Protein AF-A0A3P1BGK4-F1 (afdb_monomer)

Organism: NCBI:txid2025312

Foldseek 3Di:
DDDDDDDDDDDDDQALLNQVLVVCCVVCDPVNLVVLCVDPVQDQPPPDPPDDSSVSVSSSCVVVDPPVVSNVVSVVVVVVVCVVVVVVVVVVVVVVVVVVVVVVVVVVVVVVVVVVVVVVVVVVVVVVVVVVVVLVVPPQLVCLCVLQVDPLCVQLSVLLNVCNVVDDPLNVQQCVLQSVLVVLLVVLLPDDDPDLVRSVVSNQVSLLSSQVSNPPGDTPCVQVSQQSVQVSSQVSDPFKGWARPQVDQFDDPLAAPDPPRGPWGFPGWRTIWMATPPPRHTPGHTYTDTD

Radius of gyration: 47.46 Å; Cα contacts (8 Å, |Δi|>4): 282; chains: 1; bounding box: 76×42×126 Å

Solvent-accessible surface area (backbone atoms only — not comparable to full-atom values): 16258 Å² total; per-residue (Å²): 138,81,85,82,79,80,84,73,83,80,71,78,78,74,47,46,56,53,51,40,43,50,52,50,49,68,70,53,34,72,72,49,50,54,53,49,69,70,33,85,90,60,75,62,88,88,65,61,95,82,59,52,72,60,57,52,51,50,52,55,49,57,75,77,37,55,76,67,56,48,40,54,50,14,50,50,51,56,47,51,54,49,66,60,45,50,62,53,53,52,49,52,52,50,52,51,52,52,52,51,52,52,51,52,53,49,51,54,51,51,52,53,49,51,53,51,50,56,52,48,54,51,50,52,51,52,53,51,50,52,52,53,52,51,59,71,68,49,60,59,60,60,49,46,55,64,74,41,63,52,80,86,35,45,68,47,34,52,45,53,43,54,42,60,77,61,68,46,95,34,40,67,59,31,50,55,22,39,53,55,20,47,52,53,40,59,61,59,68,77,53,92,56,96,42,76,68,50,42,51,50,54,51,49,53,36,50,22,50,24,33,61,44,33,61,97,49,61,55,93,49,47,50,66,40,42,42,43,51,17,49,54,60,19,77,78,36,93,57,41,37,43,39,38,46,49,74,49,64,44,49,47,65,86,44,34,72,51,87,89,50,75,77,35,40,52,71,45,45,53,28,54,15,31,28,31,61,88,77,66,45,67,78,38,58,8,40,66,41,68,108

Mean predicted aligned error: 16.38 Å

Secondary structure (DSSP, 8-state):
-PPP-----------HHHHHHHHHHHHHHHHHHHHHHT-TTS--TT--TTS-HHHHHHHHHHHHS-HHHHHHHHHHHHHHHHHHHHHHHHHHHHHHHHHHHHHHHHHHHHHHHHHHHHHHHHHHHHHHHHHHHHHHHS-HHHHHHHHT-SGGGHHHHHHHHHHHHS--TTHHHHHHHHHHHHHHHHHTTS---SSHHHHHHHHHHHHHHHHHHTTT---TTHHHHHHHHHHHHHTT-SSEEEE-TTSSSB--TTTBS-TT-TT-BEEEESS-EEEETTT--EEEPBPEEE-

Structure (mmCIF, N/CA/C/O backbone):
data_AF-A0A3P1BGK4-F1
#
_entry.id   AF-A0A3P1BGK4-F1
#
loop_
_atom_site.group_PDB
_atom_site.id
_atom_site.type_symbol
_atom_site.label_atom_id
_atom_site.label_alt_id
_atom_site.label_comp_id
_atom_site.label_asym_id
_atom_site.label_entity_id
_atom_site.label_seq_id
_atom_site.pdbx_PDB_ins_code
_atom_site.Cartn_x
_atom_site.Cartn_y
_atom_site.Cartn_z
_atom_site.occupancy
_atom_site.B_iso_or_equiv
_atom_site.auth_seq_id
_atom_site.auth_comp_id
_atom_site.auth_asym_id
_atom_site.auth_atom_id
_atom_site.pdbx_PDB_model_num
ATOM 1 N N . MET A 1 1 ? -41.801 -6.829 36.694 1.00 35.38 1 MET A N 1
ATOM 2 C CA . MET A 1 1 ? -42.456 -7.538 37.813 1.00 35.38 1 MET A CA 1
ATOM 3 C C . MET A 1 1 ? -41.507 -7.497 38.995 1.00 35.38 1 MET A C 1
ATOM 5 O O . MET A 1 1 ? -40.442 -8.089 38.925 1.00 35.38 1 MET A O 1
ATOM 9 N N . ILE A 1 2 ? -41.845 -6.694 40.000 1.00 29.67 2 ILE A N 1
ATOM 10 C CA . ILE A 1 2 ? -41.066 -6.497 41.229 1.00 29.67 2 ILE A CA 1
ATOM 11 C C . ILE A 1 2 ? -41.593 -7.522 42.243 1.00 29.67 2 ILE A C 1
ATOM 13 O O . ILE A 1 2 ? -42.815 -7.569 42.412 1.00 29.67 2 ILE A O 1
ATOM 17 N N . PRO A 1 3 ? -40.764 -8.347 42.906 1.00 32.31 3 PRO A N 1
ATOM 18 C CA . PRO A 1 3 ? -41.264 -9.171 43.990 1.00 32.31 3 PRO A CA 1
ATOM 19 C C . PRO A 1 3 ? -41.444 -8.299 45.236 1.00 32.31 3 PRO A C 1
ATOM 21 O O . PRO A 1 3 ? -40.507 -7.664 45.714 1.00 32.31 3 PRO A O 1
ATOM 24 N N . GLN A 1 4 ? -42.684 -8.263 45.723 1.00 34.78 4 GLN A N 1
ATOM 25 C CA . GLN A 1 4 ? -43.071 -7.704 47.013 1.00 34.78 4 GLN A CA 1
ATOM 26 C C . GLN A 1 4 ? -42.347 -8.466 48.129 1.00 34.78 4 GLN A C 1
ATOM 28 O O . GLN A 1 4 ? -42.553 -9.666 48.307 1.00 34.78 4 GLN A O 1
ATOM 33 N N . SER A 1 5 ? -41.498 -7.772 48.880 1.00 32.81 5 SER A N 1
ATOM 34 C CA . SER A 1 5 ? -40.903 -8.275 50.114 1.00 32.81 5 SER A CA 1
ATOM 35 C C . SER A 1 5 ? -41.964 -8.287 51.214 1.00 32.81 5 SER A C 1
ATOM 37 O O . SER A 1 5 ? -42.490 -7.250 51.614 1.00 32.81 5 SER A O 1
ATOM 39 N N . ALA A 1 6 ? -42.293 -9.491 51.678 1.00 32.19 6 ALA A N 1
ATOM 40 C CA . ALA A 1 6 ? -43.174 -9.728 52.807 1.00 32.19 6 ALA A CA 1
ATOM 41 C C . ALA A 1 6 ? -42.612 -9.056 54.069 1.00 32.19 6 ALA A C 1
ATOM 43 O O . ALA A 1 6 ? -41.482 -9.318 54.480 1.00 32.19 6 ALA A O 1
ATOM 44 N N . SER A 1 7 ? -43.412 -8.189 54.683 1.00 36.84 7 SER A N 1
ATOM 45 C CA . SER A 1 7 ? -43.139 -7.587 55.983 1.00 36.84 7 SER A CA 1
ATOM 46 C C . SER A 1 7 ? -43.255 -8.650 57.078 1.00 36.84 7 SER A C 1
ATOM 48 O O . SER A 1 7 ? -44.362 -9.023 57.473 1.00 36.84 7 SER A O 1
ATOM 50 N N . THR A 1 8 ? -42.123 -9.151 57.567 1.00 31.52 8 THR A N 1
ATOM 51 C CA . THR A 1 8 ? -42.054 -9.910 58.822 1.00 31.52 8 THR A CA 1
ATOM 52 C C . THR A 1 8 ? -42.433 -9.009 60.005 1.00 31.52 8 THR A C 1
ATOM 54 O O . THR A 1 8 ? -42.056 -7.834 60.011 1.00 31.52 8 THR A O 1
ATOM 57 N N . PRO A 1 9 ? -43.187 -9.520 60.997 1.00 35.34 9 PRO A N 1
ATOM 58 C CA . PRO A 1 9 ? -43.593 -8.743 62.162 1.00 35.34 9 PRO A CA 1
ATOM 59 C C . PRO A 1 9 ? -42.358 -8.320 62.962 1.00 35.34 9 PRO A C 1
ATOM 61 O O . PRO A 1 9 ? -41.433 -9.102 63.160 1.00 35.34 9 PRO A O 1
ATOM 64 N N . SER A 1 10 ? -42.351 -7.061 63.385 1.00 36.88 10 SER A N 1
ATOM 65 C CA . SER A 1 10 ? -41.302 -6.440 64.187 1.00 36.88 10 SER A CA 1
ATOM 66 C C . SER A 1 10 ? -41.102 -7.192 65.504 1.00 36.88 10 SER A C 1
ATOM 68 O O . SER A 1 10 ? -41.992 -7.163 66.359 1.00 36.88 10 SER A O 1
ATOM 70 N N . ASP A 1 11 ? -39.935 -7.819 65.670 1.00 38.81 11 ASP A N 1
ATOM 71 C CA . ASP A 1 11 ? -39.431 -8.248 66.976 1.00 38.81 11 ASP A CA 1
ATOM 72 C C . ASP A 1 11 ? -39.547 -7.088 67.984 1.00 38.81 11 ASP A C 1
ATOM 74 O O . ASP A 1 11 ? -39.369 -5.922 67.597 1.00 38.81 11 ASP A O 1
ATOM 78 N N . PRO A 1 12 ? -39.861 -7.359 69.267 1.00 47.16 12 PRO A N 1
ATOM 79 C CA . PRO A 1 12 ? -39.919 -6.316 70.282 1.00 47.16 12 PRO A CA 1
ATOM 80 C C . PRO A 1 12 ? -38.598 -5.544 70.270 1.00 47.16 12 PRO A C 1
ATOM 82 O O . PRO A 1 12 ? -37.528 -6.145 70.340 1.00 47.16 12 PRO A O 1
ATOM 85 N N . LEU A 1 13 ? -38.685 -4.216 70.126 1.00 49.75 13 LEU A N 1
ATOM 86 C CA . LEU A 1 13 ? -37.535 -3.314 70.037 1.00 49.75 13 LEU A CA 1
ATOM 87 C C . LEU A 1 13 ? -36.513 -3.676 71.122 1.00 49.75 13 LEU A C 1
ATOM 89 O O . LEU A 1 13 ? -36.784 -3.481 72.308 1.00 49.75 13 LEU A O 1
ATOM 93 N N . ALA A 1 14 ? -35.367 -4.224 70.704 1.00 59.94 14 ALA A N 1
ATOM 94 C CA . ALA A 1 14 ? -34.303 -4.654 71.603 1.00 59.94 14 ALA A CA 1
ATOM 95 C C . ALA A 1 14 ? -33.969 -3.517 72.573 1.00 59.94 14 ALA A C 1
ATOM 97 O O . ALA A 1 14 ? -33.667 -2.399 72.133 1.00 59.94 14 ALA A O 1
ATOM 98 N N . THR A 1 15 ? -34.046 -3.783 73.879 1.00 68.00 15 THR A N 1
ATOM 99 C CA . THR A 1 15 ? -33.771 -2.753 74.882 1.00 68.00 15 THR A CA 1
ATOM 100 C C . THR A 1 15 ? -32.297 -2.325 74.798 1.00 68.00 15 THR A C 1
ATOM 102 O O . THR A 1 15 ? -31.468 -3.088 74.296 1.00 68.00 15 THR A O 1
ATOM 105 N N . PRO A 1 16 ? -31.912 -1.132 75.292 1.00 65.00 16 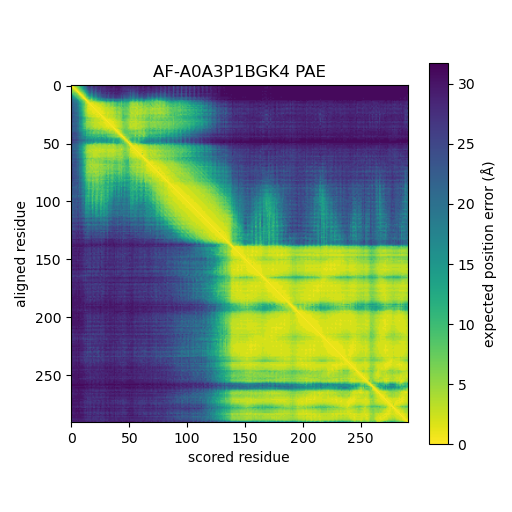PRO A N 1
ATOM 106 C CA . PRO A 1 16 ? -30.505 -0.709 75.307 1.00 65.00 16 PRO A CA 1
ATOM 107 C C . PRO A 1 16 ? -29.577 -1.725 75.990 1.00 65.00 16 PRO A C 1
ATOM 109 O O . PRO A 1 16 ? -28.420 -1.884 75.605 1.00 65.00 16 PRO A O 1
ATOM 112 N N . LEU A 1 17 ? -30.113 -2.461 76.969 1.00 70.81 17 LEU A N 1
ATOM 113 C CA . LEU A 1 17 ? -29.438 -3.571 77.629 1.00 70.81 17 LEU A CA 1
ATOM 114 C C . LEU A 1 17 ? -29.231 -4.762 76.685 1.00 70.81 17 LEU A C 1
ATOM 116 O O . LEU A 1 17 ? -28.128 -5.291 76.619 1.00 70.81 17 LEU A O 1
ATOM 120 N N . ASP A 1 18 ? -30.248 -5.156 75.922 1.00 73.44 18 ASP A N 1
ATOM 121 C CA . ASP A 1 18 ? -30.137 -6.270 74.970 1.00 73.44 18 ASP A CA 1
ATOM 122 C C . ASP A 1 18 ? -29.154 -5.944 73.835 1.00 73.44 18 ASP A C 1
ATOM 124 O O . ASP A 1 18 ? -28.380 -6.800 73.409 1.00 73.44 18 ASP A O 1
ATOM 128 N N . GLN A 1 19 ? -29.121 -4.686 73.383 1.00 71.75 19 GLN A N 1
ATOM 129 C CA . GLN A 1 19 ? -28.157 -4.211 72.385 1.00 71.75 19 GLN A CA 1
ATOM 130 C C . GLN A 1 19 ? -26.722 -4.246 72.925 1.00 71.75 19 GLN A C 1
ATOM 132 O O . GLN A 1 19 ? -25.828 -4.752 72.246 1.00 71.75 19 GLN A O 1
ATOM 137 N N . LEU A 1 20 ? -26.512 -3.782 74.163 1.00 77.25 20 LEU A N 1
ATOM 138 C CA . LEU A 1 20 ? -25.214 -3.840 74.835 1.00 77.25 20 LEU A CA 1
ATOM 139 C C . LEU A 1 20 ? -24.739 -5.285 75.031 1.00 77.25 20 LEU A C 1
ATOM 141 O O . LEU A 1 20 ? -23.578 -5.588 74.771 1.00 77.25 20 LEU A O 1
ATOM 145 N N . LEU A 1 21 ? -25.633 -6.180 75.456 1.00 78.69 21 LEU A N 1
ATOM 146 C CA . LEU A 1 21 ? -25.321 -7.595 75.658 1.00 78.69 21 LEU A CA 1
ATOM 147 C C . LEU A 1 21 ? -24.949 -8.286 74.352 1.00 78.69 21 LEU A C 1
ATOM 149 O O . LEU A 1 21 ? -23.973 -9.028 74.321 1.00 78.69 21 LEU A O 1
ATOM 153 N N . ASN A 1 22 ? -25.675 -8.003 73.272 1.00 78.00 22 ASN A N 1
ATOM 154 C CA . ASN A 1 22 ? -25.344 -8.536 71.956 1.00 78.00 22 ASN A CA 1
ATOM 155 C C . ASN A 1 22 ? -23.994 -7.996 71.460 1.00 78.00 22 ASN A C 1
ATOM 157 O O . ASN A 1 22 ? -23.162 -8.783 71.026 1.00 78.00 22 ASN A O 1
ATOM 161 N N . HIS A 1 23 ? -23.719 -6.694 71.607 1.00 77.75 23 HIS A N 1
ATOM 162 C CA . HIS A 1 23 ? -22.420 -6.119 71.229 1.00 77.75 23 HIS A CA 1
ATOM 163 C C . HIS A 1 23 ? -21.262 -6.706 72.044 1.00 77.75 23 HIS A C 1
ATOM 165 O O . HIS A 1 23 ? -20.222 -7.033 71.481 1.00 77.75 23 HIS A O 1
ATOM 171 N N . LEU A 1 24 ? -21.433 -6.872 73.358 1.00 79.31 24 LEU A N 1
ATOM 172 C CA . LEU A 1 24 ? -20.417 -7.487 74.214 1.00 79.31 24 LEU A CA 1
ATOM 173 C C . LEU A 1 24 ? -20.212 -8.960 73.876 1.00 79.31 24 LEU A C 1
ATOM 175 O O . LEU A 1 24 ? -19.074 -9.418 73.831 1.00 79.31 24 LEU A O 1
ATOM 179 N N . ARG A 1 25 ? -21.291 -9.699 73.610 1.00 82.19 25 ARG A N 1
ATOM 180 C CA . ARG A 1 25 ? -21.207 -11.102 73.208 1.00 82.19 25 ARG A CA 1
ATOM 181 C C . ARG A 1 25 ? -20.444 -11.252 71.895 1.00 82.19 25 ARG A C 1
ATOM 183 O O . ARG A 1 25 ? -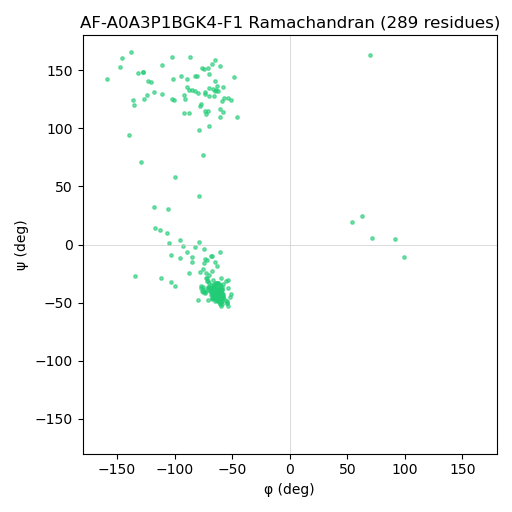19.541 -12.080 71.817 1.00 82.19 25 ARG A O 1
ATOM 190 N N . ASP A 1 26 ? -20.780 -10.439 70.901 1.00 78.62 26 ASP A N 1
ATOM 191 C CA . ASP A 1 26 ? -20.168 -10.503 69.575 1.00 78.62 26 ASP A CA 1
ATOM 192 C C . ASP A 1 26 ? -18.702 -10.021 69.607 1.00 78.62 26 ASP A C 1
ATOM 194 O O . ASP A 1 26 ? -17.8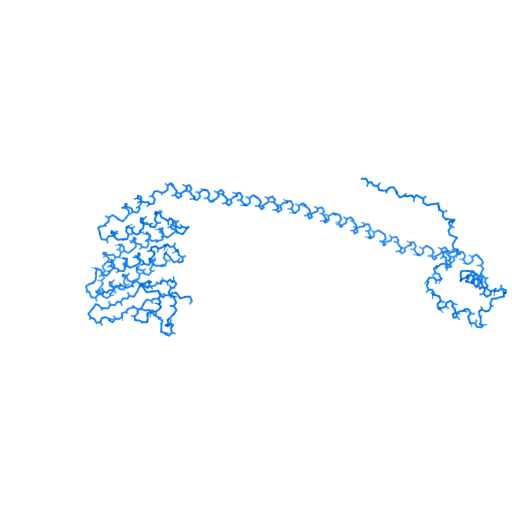61 -10.569 68.898 1.00 78.62 26 ASP A O 1
ATOM 198 N N . LEU A 1 27 ? -18.364 -9.054 70.472 1.00 80.06 27 LEU A N 1
ATOM 199 C CA . LEU A 1 27 ? -16.998 -8.539 70.635 1.00 80.06 27 LEU A CA 1
ATOM 200 C C . LEU A 1 27 ? -16.086 -9.483 71.427 1.00 80.06 27 LEU A C 1
ATOM 202 O O . LEU A 1 27 ? -14.908 -9.622 71.102 1.00 80.06 27 LEU A O 1
ATOM 206 N N . LEU A 1 28 ? -16.605 -10.112 72.483 1.00 82.69 28 LEU A N 1
ATOM 207 C CA . LEU A 1 28 ? -15.836 -11.050 73.301 1.00 82.69 28 LEU A CA 1
ATOM 208 C C . LEU A 1 28 ? -15.701 -12.406 72.600 1.00 82.69 28 LEU A C 1
ATOM 210 O O . LEU A 1 28 ? -14.651 -13.041 72.677 1.00 82.69 28 LEU A O 1
ATOM 214 N N . GLY A 1 29 ? -16.744 -12.852 71.904 1.00 81.19 29 GLY A N 1
ATOM 215 C CA . GLY A 1 29 ? -16.796 -14.178 71.308 1.00 81.19 29 GLY A CA 1
ATOM 216 C C . GLY A 1 29 ? -16.914 -15.305 72.351 1.00 81.19 29 GLY A C 1
ATOM 217 O O . GLY A 1 29 ? -16.641 -15.124 73.545 1.00 81.19 29 GLY A O 1
ATOM 218 N N . PRO A 1 30 ? -17.312 -16.512 71.917 1.00 78.75 30 PRO A N 1
ATOM 219 C CA . PRO A 1 30 ? -17.675 -17.609 72.820 1.00 78.75 30 PRO A CA 1
ATOM 220 C C . PRO A 1 30 ? -16.499 -18.100 73.681 1.00 78.75 30 PRO A C 1
ATOM 222 O O . PRO A 1 30 ? -16.671 -18.469 74.844 1.00 78.75 30 PRO A O 1
ATOM 225 N N . GLU A 1 31 ? -15.277 -18.057 73.152 1.00 80.12 31 GLU A N 1
ATOM 226 C CA . GLU A 1 31 ? -14.072 -18.528 73.844 1.00 80.12 31 GLU A CA 1
ATOM 227 C C . GLU A 1 31 ? -13.655 -17.619 75.007 1.00 80.12 31 GLU A C 1
ATOM 229 O O . GLU A 1 31 ? -13.192 -18.092 76.049 1.00 80.12 31 GLU A O 1
ATOM 234 N N . VAL A 1 32 ? -13.807 -16.300 74.857 1.00 82.12 32 VAL A N 1
ATOM 235 C CA . VAL A 1 32 ? -13.510 -15.346 75.935 1.00 82.12 32 VAL A CA 1
ATOM 236 C C . VAL A 1 32 ? -14.596 -15.419 77.001 1.00 82.12 32 VAL A C 1
ATOM 238 O O . VAL A 1 32 ? -14.265 -15.448 78.182 1.00 82.12 32 VAL A O 1
ATOM 241 N N . ILE A 1 33 ? -15.868 -15.533 76.605 1.00 80.88 33 ILE A N 1
ATOM 242 C CA . ILE A 1 33 ? -16.991 -15.698 77.542 1.00 80.88 33 ILE A CA 1
ATOM 243 C C . ILE A 1 33 ? -16.802 -16.966 78.383 1.00 80.88 33 ILE A C 1
ATOM 245 O O . ILE A 1 33 ? -16.941 -16.921 79.604 1.00 80.88 33 ILE A O 1
ATOM 249 N N . THR A 1 34 ? -16.387 -18.072 77.762 1.00 79.88 34 THR A N 1
ATOM 250 C CA . THR A 1 34 ? -16.105 -19.330 78.471 1.00 79.88 34 THR A CA 1
ATOM 251 C C . THR A 1 34 ? -14.965 -19.174 79.484 1.00 79.88 34 THR A C 1
ATOM 253 O O . THR A 1 34 ? -15.083 -19.626 80.622 1.00 79.88 34 THR A O 1
ATOM 256 N N . ARG A 1 35 ? -13.883 -18.471 79.123 1.00 79.19 35 ARG A N 1
ATOM 257 C CA . ARG A 1 35 ? -12.776 -18.179 80.054 1.00 79.19 35 ARG A CA 1
ATOM 258 C C . ARG A 1 35 ? -13.182 -17.233 81.185 1.00 79.19 35 ARG A C 1
ATOM 260 O O . ARG A 1 35 ? -12.729 -17.411 82.312 1.00 79.19 35 ARG A O 1
ATOM 267 N N . LEU A 1 36 ? -14.036 -16.247 80.909 1.00 79.00 36 LEU A N 1
ATOM 268 C CA . LEU A 1 36 ? -14.562 -15.328 81.921 1.00 79.00 36 LEU A CA 1
ATOM 269 C C . LEU A 1 36 ? -15.474 -16.050 82.921 1.00 79.00 36 LEU A C 1
ATOM 271 O O . LEU A 1 36 ? -15.369 -15.788 84.115 1.00 79.00 36 LEU A O 1
ATOM 275 N N . ARG A 1 37 ? -16.295 -17.004 82.461 1.00 78.00 37 ARG A N 1
ATOM 276 C CA . ARG A 1 37 ? -17.108 -17.884 83.324 1.00 78.00 37 ARG A CA 1
ATOM 277 C C . ARG A 1 37 ? -16.260 -18.734 84.273 1.00 78.00 37 ARG A C 1
ATOM 279 O O . ARG A 1 37 ? -16.672 -18.985 85.397 1.00 78.00 37 ARG A O 1
ATOM 286 N N . GLN A 1 38 ? -15.078 -19.161 83.828 1.00 76.88 38 GLN A N 1
ATOM 287 C CA . GLN A 1 38 ? -14.136 -19.963 84.619 1.00 76.88 38 GLN A CA 1
ATOM 288 C C . GLN A 1 38 ? -13.259 -19.120 85.562 1.00 76.88 38 GLN A C 1
ATOM 290 O O . GLN A 1 38 ? -12.443 -19.675 86.299 1.00 76.88 38 GLN A O 1
ATOM 295 N N . ASN A 1 39 ? -13.391 -17.788 85.548 1.00 77.44 39 ASN A N 1
ATOM 296 C CA . ASN A 1 39 ? -12.585 -16.911 86.386 1.00 77.44 39 ASN A CA 1
ATOM 297 C C . ASN A 1 39 ? -13.117 -16.905 87.836 1.00 77.44 39 ASN A C 1
ATOM 299 O O . ASN A 1 39 ? -14.240 -16.450 88.069 1.00 77.44 39 ASN A O 1
ATOM 303 N N . PRO A 1 40 ? -12.313 -17.325 88.833 1.00 69.69 40 PRO A N 1
ATOM 304 C CA . PRO A 1 40 ? -12.752 -17.430 90.228 1.00 69.69 40 PRO A CA 1
ATOM 305 C C . PRO A 1 40 ? -13.100 -16.081 90.877 1.00 69.69 40 PRO A C 1
ATOM 307 O O . PRO A 1 40 ? -13.753 -16.057 91.915 1.00 69.69 40 PRO A O 1
ATOM 310 N N . ASN A 1 41 ? -12.702 -14.956 90.273 1.00 70.06 41 ASN A N 1
ATOM 311 C CA . ASN A 1 41 ? -13.013 -13.614 90.772 1.00 70.06 41 ASN A CA 1
ATOM 312 C C . ASN A 1 41 ? -14.346 -13.050 90.239 1.00 70.06 41 ASN A C 1
ATOM 314 O O . ASN A 1 41 ? -14.758 -11.976 90.667 1.00 70.06 41 ASN A O 1
ATOM 318 N N . LEU A 1 42 ? -15.012 -13.742 89.305 1.00 67.62 42 LEU A N 1
ATOM 319 C CA . LEU A 1 42 ? -16.271 -13.321 88.667 1.00 67.62 42 LEU A CA 1
ATOM 320 C C . LEU A 1 42 ? -17.417 -14.309 88.951 1.00 67.62 42 LEU A C 1
ATOM 322 O O . LEU A 1 42 ? -18.297 -14.523 88.118 1.00 67.62 42 LEU A O 1
ATOM 326 N N . VAL A 1 43 ? -17.400 -14.942 90.125 1.00 67.12 43 VAL A N 1
ATOM 327 C CA . VAL A 1 43 ? -18.419 -15.922 90.523 1.00 67.12 43 VAL A CA 1
ATOM 328 C C . VAL A 1 43 ? -19.743 -15.209 90.796 1.00 67.12 43 VAL A C 1
ATOM 330 O O . VAL A 1 43 ? -19.856 -14.416 91.731 1.00 67.12 43 VAL A O 1
ATOM 333 N N . LEU A 1 44 ? -20.756 -15.505 89.980 1.00 68.38 44 LEU A N 1
ATOM 334 C CA . LEU A 1 44 ? -22.091 -14.924 90.107 1.00 68.38 44 LEU A CA 1
ATOM 335 C C . LEU A 1 44 ? -22.977 -15.794 91.010 1.00 68.38 44 LEU A C 1
ATOM 337 O O . LEU A 1 44 ? -23.153 -16.981 90.724 1.00 68.38 44 LEU A O 1
ATOM 341 N N . PRO A 1 45 ? -23.576 -15.237 92.078 1.00 58.94 45 PRO A N 1
ATOM 342 C CA . PRO A 1 45 ? -24.491 -15.991 92.926 1.00 58.94 45 PRO A CA 1
ATOM 343 C C . PRO A 1 45 ? -25.750 -16.390 92.136 1.00 58.94 45 PRO A C 1
ATOM 345 O O . PRO A 1 45 ? -26.365 -15.558 91.469 1.00 58.94 45 PRO A O 1
ATOM 348 N N . TYR A 1 46 ? -26.137 -17.668 92.226 1.00 57.38 46 TYR A N 1
ATOM 349 C CA . TYR A 1 46 ? -27.317 -18.258 91.565 1.00 57.38 46 TYR A CA 1
ATOM 350 C C . TYR A 1 46 ? -27.297 -18.249 90.024 1.00 57.38 46 TYR A C 1
ATOM 352 O O . TYR A 1 46 ? -28.353 -18.267 89.387 1.00 57.38 46 TYR A O 1
ATOM 360 N N . ALA A 1 47 ? -26.122 -18.200 89.392 1.00 58.81 47 ALA A N 1
ATOM 361 C CA . ALA A 1 47 ? -26.006 -18.468 87.961 1.00 58.81 47 ALA A CA 1
ATOM 362 C C . ALA A 1 47 ? -26.041 -19.985 87.719 1.00 58.81 47 ALA A C 1
ATOM 364 O O . ALA A 1 47 ? -25.030 -20.659 87.889 1.00 58.81 47 ALA A O 1
ATOM 365 N N . ASP A 1 48 ? -27.203 -20.522 87.344 1.00 56.53 48 ASP A N 1
ATOM 366 C CA . ASP A 1 48 ? -27.297 -21.909 86.883 1.00 56.53 48 ASP A CA 1
ATOM 367 C C . ASP A 1 48 ? -26.370 -22.108 85.672 1.00 56.53 48 ASP A C 1
ATOM 369 O O . ASP A 1 48 ? -26.361 -21.293 84.744 1.00 56.53 48 ASP A O 1
ATOM 373 N N . GLU A 1 49 ? -25.616 -23.211 85.650 1.00 55.84 49 GLU A N 1
ATOM 374 C CA . GLU A 1 49 ? -24.658 -23.552 84.580 1.00 55.84 49 GLU A CA 1
ATOM 375 C C . GLU A 1 49 ? -25.310 -23.704 83.184 1.00 55.84 49 GLU A C 1
ATOM 377 O O . GLU A 1 49 ? -24.616 -23.833 82.179 1.00 55.84 49 GLU A O 1
ATOM 382 N N . THR A 1 50 ? -26.644 -23.641 83.103 1.00 54.88 50 THR A N 1
ATOM 383 C CA . THR A 1 50 ? -27.466 -23.829 81.895 1.00 54.88 50 THR A CA 1
ATOM 384 C C . THR A 1 50 ? -28.037 -22.534 81.297 1.00 54.88 50 THR A C 1
ATOM 386 O O . THR A 1 50 ? -28.738 -22.589 80.286 1.00 54.88 50 THR A O 1
ATOM 389 N N . GLY A 1 51 ? -27.746 -21.363 81.875 1.00 65.31 51 GLY A N 1
ATOM 390 C CA . GLY A 1 51 ? -28.195 -20.072 81.337 1.00 65.31 51 GLY A CA 1
ATOM 391 C C . GLY A 1 51 ? -27.502 -19.672 80.023 1.00 65.31 51 GLY A C 1
ATOM 392 O O . GLY A 1 51 ? -26.313 -19.952 79.818 1.00 65.31 51 GLY A O 1
ATOM 393 N N . SER A 1 52 ? -28.229 -18.971 79.142 1.00 74.88 52 SER A N 1
ATOM 394 C CA . SER A 1 52 ? -27.668 -18.438 77.892 1.00 74.88 52 SER A CA 1
ATOM 395 C C . SER A 1 52 ? -26.517 -17.455 78.166 1.00 74.88 52 SER A C 1
ATOM 397 O O . SER A 1 52 ? -26.474 -16.815 79.219 1.00 74.88 52 SER A O 1
ATOM 399 N N . ASP A 1 53 ? -25.577 -17.304 77.225 1.00 74.81 53 ASP A N 1
ATOM 400 C CA . ASP A 1 53 ? -24.469 -16.335 77.348 1.00 74.81 53 ASP A CA 1
ATOM 401 C C . ASP A 1 53 ? -24.952 -14.916 77.638 1.00 74.81 53 ASP A C 1
ATOM 403 O O . ASP A 1 53 ? -24.357 -14.209 78.451 1.00 74.81 53 ASP A O 1
ATOM 407 N N . SER A 1 54 ? -26.075 -14.531 77.037 1.00 75.12 54 SER A N 1
ATOM 408 C CA . SER A 1 54 ? -26.704 -13.234 77.260 1.00 75.12 54 SER A CA 1
ATOM 409 C C . SER A 1 54 ? -27.254 -13.089 78.684 1.00 75.12 54 SER A C 1
ATOM 411 O O . SER A 1 54 ? -27.093 -12.027 79.283 1.00 75.12 54 SER A O 1
ATOM 413 N N . ASP A 1 55 ? -27.839 -14.141 79.266 1.00 76.94 55 ASP A N 1
ATOM 414 C CA . ASP A 1 55 ? -28.349 -14.116 80.646 1.00 76.94 55 ASP A CA 1
ATOM 415 C C . ASP A 1 55 ? -27.220 -14.074 81.678 1.00 76.94 55 ASP A C 1
ATOM 417 O O . ASP A 1 55 ? -27.306 -13.352 82.676 1.00 76.94 55 ASP A O 1
ATOM 421 N N . TRP A 1 56 ? -26.140 -14.817 81.424 1.00 79.62 56 TRP A N 1
ATOM 422 C CA . TRP A 1 56 ? -24.952 -14.807 82.272 1.00 79.62 56 TRP A CA 1
ATOM 423 C C . TRP A 1 56 ? -24.269 -13.431 82.252 1.00 79.62 56 TRP A C 1
ATOM 425 O O . TRP A 1 56 ? -24.026 -12.849 83.311 1.00 79.62 56 TRP A O 1
ATOM 435 N N . LEU A 1 57 ? -24.049 -12.856 81.061 1.00 79.75 57 LEU A N 1
ATOM 436 C CA . LEU A 1 57 ? -23.486 -11.510 80.902 1.00 79.75 57 LEU A CA 1
ATOM 437 C C . LEU A 1 57 ? -24.376 -10.439 81.543 1.00 79.75 57 LEU A C 1
ATOM 439 O O . LEU A 1 57 ? -23.869 -9.529 82.198 1.00 79.75 57 LEU A O 1
ATOM 443 N N . ARG A 1 58 ? -25.702 -10.560 81.413 1.00 79.19 58 ARG A N 1
ATOM 444 C CA . ARG A 1 58 ? -26.660 -9.636 82.031 1.00 79.19 58 ARG A CA 1
ATOM 445 C C . ARG A 1 58 ? -26.518 -9.597 83.543 1.00 79.19 58 ARG A C 1
ATOM 447 O O . ARG A 1 58 ? -26.431 -8.513 84.115 1.00 79.19 58 ARG A O 1
ATOM 454 N N . ARG A 1 59 ? -26.469 -10.766 84.183 1.00 78.00 59 ARG A N 1
ATOM 455 C CA . ARG A 1 59 ? -26.285 -10.869 85.636 1.00 78.00 59 ARG A CA 1
ATOM 456 C C . ARG A 1 59 ? -24.907 -10.364 86.054 1.00 78.00 59 ARG A C 1
ATOM 458 O O . ARG A 1 59 ? -24.818 -9.622 87.025 1.00 78.00 59 ARG A O 1
ATOM 465 N N . GLY A 1 60 ? -23.861 -10.678 85.287 1.00 78.38 60 GLY A N 1
ATOM 466 C CA . GLY A 1 60 ? -22.507 -10.184 85.543 1.00 78.38 60 GLY A CA 1
ATOM 467 C C . GLY A 1 60 ? -22.407 -8.662 85.517 1.00 78.38 60 GLY A C 1
ATOM 468 O O . GLY A 1 60 ? -21.872 -8.052 86.442 1.00 78.38 60 GLY A O 1
ATOM 469 N N . LEU A 1 61 ? -23.013 -8.025 84.517 1.00 77.62 61 LEU A N 1
ATOM 470 C CA . LEU A 1 61 ? -23.075 -6.567 84.452 1.00 77.62 61 LEU A CA 1
ATOM 471 C C . LEU A 1 61 ? -23.870 -5.981 85.623 1.00 77.62 61 LEU A C 1
ATOM 473 O O . LEU A 1 61 ? -23.415 -5.018 86.230 1.00 77.62 61 LEU A O 1
ATOM 477 N N . GLN A 1 62 ? -25.000 -6.592 85.990 1.00 78.69 62 GLN A N 1
ATOM 478 C CA . GLN A 1 62 ? -25.843 -6.150 87.111 1.00 78.69 62 GLN A CA 1
ATOM 479 C C . GLN A 1 62 ? -25.190 -6.316 88.491 1.00 78.69 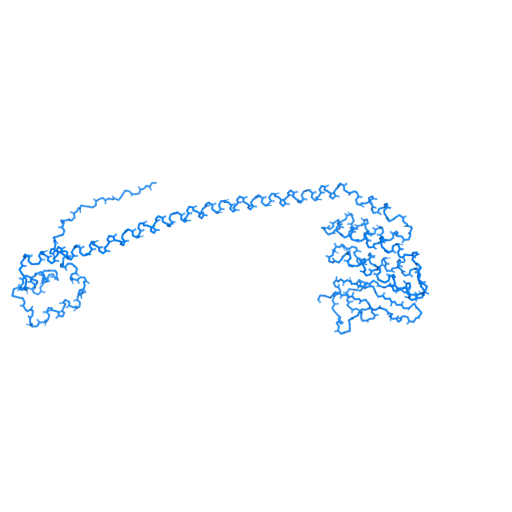62 GLN A C 1
ATOM 481 O O . GLN A 1 62 ? -25.577 -5.625 89.428 1.00 78.69 62 GLN A O 1
ATOM 486 N N . THR A 1 63 ? -2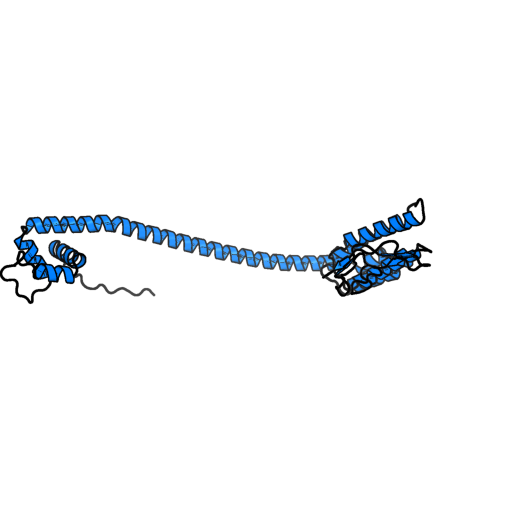4.204 -7.206 88.639 1.00 76.75 63 THR A N 1
ATOM 487 C CA . THR A 1 63 ? -23.428 -7.320 89.887 1.00 76.75 63 THR A CA 1
ATOM 488 C C . THR A 1 63 ? -22.364 -6.238 90.050 1.00 76.75 63 THR A C 1
ATOM 490 O O . THR A 1 63 ? -21.958 -5.954 91.174 1.00 76.75 63 THR A O 1
ATOM 493 N N . ILE A 1 64 ? -21.906 -5.639 88.947 1.00 76.38 64 ILE A N 1
ATOM 494 C CA . ILE A 1 64 ? -20.798 -4.671 88.937 1.00 76.38 64 ILE A CA 1
ATOM 495 C C . ILE A 1 64 ? -21.324 -3.237 88.796 1.00 76.38 64 ILE A C 1
ATOM 497 O O . ILE A 1 64 ? -20.732 -2.305 89.337 1.00 76.38 64 ILE A O 1
ATOM 501 N N . LEU A 1 65 ? -22.432 -3.054 88.077 1.00 76.50 65 LEU A N 1
ATOM 502 C CA . LEU A 1 65 ? -23.010 -1.757 87.741 1.00 76.50 65 LEU A CA 1
ATOM 503 C C . LEU A 1 65 ? -24.488 -1.696 88.129 1.00 76.50 65 LEU A C 1
ATOM 505 O O . LEU A 1 65 ? -25.212 -2.690 88.054 1.00 76.50 65 LEU A O 1
ATOM 509 N N . SER A 1 66 ? -24.953 -0.499 88.493 1.00 81.06 66 SER A N 1
ATOM 510 C CA . SER A 1 66 ? -26.377 -0.259 88.718 1.00 81.06 66 SER A CA 1
ATOM 511 C C . SER A 1 66 ? -27.160 -0.356 87.402 1.00 81.06 66 SER A C 1
ATOM 513 O O . SER A 1 66 ? -26.631 -0.129 86.312 1.00 81.06 66 SER A O 1
ATOM 515 N N . THR A 1 67 ? -28.456 -0.655 87.480 1.00 77.19 67 THR A N 1
ATOM 516 C CA . THR A 1 67 ? -29.324 -0.748 86.295 1.00 77.19 67 THR A CA 1
ATOM 517 C C . THR A 1 67 ? -29.385 0.565 85.499 1.00 77.19 67 THR A C 1
ATOM 519 O O . THR A 1 67 ? -29.573 0.539 84.283 1.00 77.19 67 THR A O 1
ATOM 522 N N . GLU A 1 68 ? -29.212 1.708 86.169 1.00 79.31 68 GLU A N 1
ATOM 523 C CA . GLU A 1 68 ? -29.194 3.041 85.557 1.00 79.31 68 GLU A CA 1
ATOM 524 C C . GLU A 1 68 ? -27.877 3.314 84.811 1.00 79.31 68 GLU A C 1
ATOM 526 O O . GLU A 1 68 ? -27.895 3.798 83.674 1.00 79.31 68 GLU A O 1
ATOM 531 N N . ASP A 1 69 ? -26.741 2.899 85.381 1.00 79.88 69 ASP A N 1
ATOM 532 C CA . ASP A 1 69 ? -25.432 2.989 84.722 1.00 79.88 69 ASP A CA 1
ATOM 533 C C . ASP A 1 69 ? -25.363 2.081 83.493 1.00 79.88 69 ASP A C 1
ATOM 535 O O . ASP A 1 69 ? -24.890 2.490 82.434 1.00 79.88 69 ASP A O 1
ATOM 539 N N . ILE A 1 70 ? -25.901 0.863 83.597 1.00 78.00 70 ILE A N 1
ATOM 540 C CA . ILE A 1 70 ? -25.977 -0.088 82.482 1.00 78.00 70 ILE A CA 1
ATOM 541 C C . ILE A 1 70 ? -26.799 0.489 81.326 1.00 78.00 70 ILE A C 1
ATOM 543 O O . ILE A 1 70 ? -26.399 0.379 80.165 1.00 78.00 70 ILE A O 1
ATOM 547 N N . LYS A 1 71 ? -27.931 1.136 81.629 1.00 78.69 71 LYS A N 1
ATOM 548 C CA . LYS A 1 71 ? -28.748 1.813 80.617 1.00 78.69 71 LYS A CA 1
ATOM 549 C C . LYS A 1 71 ? -27.979 2.966 79.969 1.00 78.69 71 LYS A C 1
ATOM 551 O O . LYS A 1 71 ? -27.952 3.057 78.748 1.00 78.69 71 LYS A O 1
ATOM 556 N N . THR A 1 72 ? -27.284 3.775 80.769 1.00 81.75 72 THR A N 1
ATOM 557 C CA . THR A 1 72 ? -26.452 4.886 80.279 1.00 81.75 72 THR A CA 1
ATOM 558 C C . THR A 1 72 ? -25.332 4.400 79.354 1.00 81.75 72 THR A C 1
ATOM 560 O O . THR A 1 72 ? -25.070 5.011 78.317 1.00 81.75 72 THR A O 1
ATOM 563 N N . VAL A 1 73 ? -24.678 3.286 79.695 1.00 80.69 73 VAL A N 1
ATOM 564 C CA . VAL A 1 73 ? -23.652 2.656 78.853 1.00 80.69 73 VAL A CA 1
ATOM 565 C C . VAL A 1 73 ? -24.265 2.102 77.566 1.00 80.69 73 VAL A C 1
ATOM 567 O O . VAL A 1 73 ? -23.728 2.364 76.493 1.00 80.69 73 VAL A O 1
ATOM 570 N N . GLY A 1 74 ? -25.398 1.399 77.644 1.00 78.62 74 GLY A N 1
ATOM 571 C CA . GLY A 1 74 ? -26.102 0.873 76.470 1.00 78.62 74 GLY A CA 1
ATOM 572 C C . GLY A 1 74 ? -26.542 1.970 75.499 1.00 78.62 74 GLY A C 1
ATOM 573 O O . GLY A 1 74 ? -26.300 1.860 74.298 1.00 78.62 74 GLY A O 1
ATOM 574 N N . ASP A 1 75 ? -27.093 3.070 76.017 1.00 79.38 75 ASP A N 1
ATOM 575 C CA . ASP A 1 75 ? -27.497 4.228 75.215 1.00 79.38 75 ASP A CA 1
ATOM 576 C C . ASP A 1 75 ? -26.284 4.896 74.540 1.00 79.38 75 ASP A C 1
ATOM 578 O O . ASP A 1 75 ? -26.332 5.200 73.346 1.00 79.38 75 ASP A O 1
ATOM 582 N N . ARG A 1 76 ? -25.160 5.057 75.258 1.00 81.12 76 ARG A N 1
ATOM 583 C CA . ARG A 1 76 ? -23.910 5.603 74.693 1.00 81.12 76 ARG A CA 1
ATOM 584 C C . ARG A 1 76 ? -23.310 4.704 73.618 1.00 81.12 76 ARG A C 1
ATOM 586 O O . ARG A 1 76 ? -22.887 5.209 72.584 1.00 81.12 76 ARG A O 1
ATOM 593 N N . VAL A 1 77 ? -23.278 3.390 73.837 1.00 80.62 77 VAL A N 1
ATOM 594 C CA . VAL A 1 77 ? -22.784 2.424 72.843 1.00 80.62 77 VAL A CA 1
ATOM 595 C C . VAL A 1 77 ? -23.676 2.441 71.605 1.00 80.62 77 VAL A C 1
ATOM 597 O O . VAL A 1 77 ? -23.165 2.555 70.495 1.00 80.62 77 VAL A O 1
ATOM 600 N N . GLY A 1 78 ? -25.000 2.430 71.777 1.00 77.88 78 GLY A N 1
ATOM 601 C CA . GLY A 1 78 ? -25.943 2.543 70.666 1.00 77.88 78 GLY A CA 1
ATOM 602 C C . GLY A 1 78 ? -25.786 3.850 69.882 1.00 77.88 78 GLY A C 1
ATOM 603 O O . GLY A 1 78 ? -25.888 3.847 68.655 1.00 77.88 78 GLY A O 1
ATOM 604 N N . GLN A 1 79 ? -25.495 4.959 70.565 1.00 80.94 79 GLN A N 1
ATOM 605 C CA . GLN A 1 79 ? -25.222 6.243 69.924 1.00 80.94 79 GLN A CA 1
ATOM 606 C C . GLN A 1 79 ? -23.907 6.224 69.134 1.00 80.94 79 GLN A C 1
ATOM 608 O O . GLN A 1 79 ? -23.919 6.582 67.960 1.00 80.94 79 GLN A O 1
ATOM 613 N N . ILE A 1 80 ? -22.815 5.713 69.715 1.00 81.25 80 ILE A N 1
ATOM 614 C CA . ILE A 1 80 ? -21.520 5.563 69.028 1.00 81.25 80 ILE A CA 1
ATOM 615 C C . ILE A 1 80 ? -21.670 4.689 67.778 1.00 81.25 80 ILE A C 1
ATOM 617 O O . ILE A 1 80 ? -21.181 5.054 66.710 1.00 81.25 80 ILE A O 1
ATOM 621 N N . THR A 1 81 ? -22.386 3.565 67.875 1.00 79.88 81 THR A N 1
ATOM 622 C CA . THR A 1 81 ? -22.636 2.683 66.728 1.00 79.88 81 THR A CA 1
ATOM 623 C C . THR A 1 81 ? -23.386 3.417 65.614 1.00 79.88 81 THR A C 1
ATOM 625 O O . THR A 1 81 ? -22.994 3.322 64.451 1.00 79.88 81 THR A O 1
ATOM 628 N N . ARG A 1 82 ? -24.423 4.202 65.939 1.00 80.56 82 ARG A N 1
ATOM 629 C CA . ARG A 1 82 ? -25.166 4.996 64.940 1.00 80.56 82 ARG A CA 1
ATOM 630 C C . ARG A 1 82 ? -24.317 6.109 64.329 1.00 80.56 82 ARG A C 1
ATOM 632 O O . ARG A 1 82 ? -24.388 6.317 63.118 1.00 80.56 82 ARG A O 1
ATOM 639 N N . ASP A 1 83 ? -23.521 6.797 65.141 1.00 85.00 83 ASP A N 1
ATOM 640 C CA . ASP A 1 83 ? -22.653 7.889 64.697 1.00 85.00 83 ASP A CA 1
ATOM 641 C C . ASP A 1 83 ? -21.548 7.383 63.759 1.00 85.00 83 ASP A C 1
ATOM 643 O O . ASP A 1 83 ? -21.207 8.065 62.795 1.00 85.00 83 ASP A O 1
ATOM 647 N N . LEU A 1 84 ? -21.048 6.160 63.974 1.00 84.38 84 LEU A N 1
ATOM 648 C CA . LEU A 1 84 ? -20.091 5.500 63.079 1.00 84.38 84 LEU A CA 1
ATOM 649 C C . LEU A 1 84 ? -20.747 4.926 61.813 1.00 84.38 84 LEU A C 1
ATOM 651 O O . LEU A 1 84 ? -20.150 4.968 60.739 1.00 84.38 84 LEU A O 1
ATOM 655 N N . GLN A 1 85 ? -21.972 4.402 61.905 1.00 85.19 85 GLN A N 1
ATOM 656 C CA . GLN A 1 85 ? -22.676 3.807 60.762 1.00 85.19 85 GLN A CA 1
ATOM 657 C C . GLN A 1 85 ? -23.231 4.847 59.785 1.00 85.19 85 GLN A C 1
ATOM 659 O O . GLN A 1 85 ? -23.213 4.622 58.576 1.00 85.19 85 GLN A O 1
ATOM 664 N N . ARG A 1 86 ? -23.712 5.993 60.276 1.00 88.31 86 ARG A N 1
ATOM 665 C CA . ARG A 1 86 ? -24.306 7.044 59.437 1.00 88.31 86 ARG A CA 1
ATOM 666 C C . ARG A 1 86 ? -23.388 7.526 58.295 1.00 88.31 86 ARG A C 1
ATOM 668 O O . ARG A 1 86 ? -23.872 7.541 57.164 1.00 88.31 86 ARG A O 1
ATOM 675 N N . PRO A 1 87 ? -22.108 7.893 58.515 1.00 91.06 87 PRO A N 1
ATOM 676 C CA . PRO A 1 87 ? -21.236 8.330 57.423 1.00 91.06 87 PRO A CA 1
ATOM 677 C C . PRO A 1 87 ? -20.918 7.200 56.435 1.00 91.06 87 PRO A C 1
ATOM 679 O O . PRO A 1 87 ? -20.761 7.464 55.247 1.00 91.06 87 PRO A O 1
ATOM 682 N N . LEU A 1 88 ? -20.867 5.944 56.897 1.00 91.31 88 LEU A N 1
ATOM 683 C CA . LEU A 1 88 ? -20.665 4.781 56.027 1.00 91.31 88 LEU A CA 1
ATOM 684 C C . LEU A 1 88 ? -21.878 4.528 55.124 1.00 91.31 88 LEU A C 1
ATOM 686 O O . LEU A 1 88 ? -21.721 4.228 53.949 1.00 91.31 88 LEU A O 1
ATOM 690 N N . LEU A 1 89 ? -23.096 4.681 55.643 1.00 90.69 89 LEU A N 1
ATOM 691 C CA . LEU A 1 89 ? -24.308 4.565 54.827 1.00 90.69 89 LEU A CA 1
ATOM 692 C C . LEU A 1 89 ? -24.384 5.683 53.782 1.00 90.69 89 LEU A C 1
ATOM 694 O O . LEU A 1 89 ? -24.671 5.411 52.620 1.00 90.69 89 LEU A O 1
ATOM 698 N N . GLN A 1 90 ? -24.039 6.914 54.168 1.00 92.81 90 GLN A N 1
ATOM 699 C CA . GLN A 1 90 ? -23.965 8.041 53.236 1.00 92.81 90 GLN A CA 1
ATOM 700 C C . GLN A 1 90 ? -22.914 7.820 52.141 1.00 92.81 90 GLN A C 1
ATOM 702 O O . GLN A 1 90 ? -23.168 8.122 50.978 1.00 92.81 90 GLN A O 1
ATOM 707 N N . SER A 1 91 ? -21.743 7.266 52.475 1.00 92.69 91 SER A N 1
ATOM 708 C CA . SER A 1 91 ? -20.727 6.966 51.461 1.00 92.69 91 SER A CA 1
ATOM 709 C C . SER A 1 91 ? -21.166 5.847 50.516 1.00 92.69 91 SER A C 1
ATOM 711 O O . SER A 1 91 ? -20.920 5.949 49.318 1.00 92.69 91 SER A O 1
ATOM 713 N N . ILE A 1 92 ? -21.866 4.822 51.015 1.00 93.88 92 ILE A N 1
ATOM 714 C CA . ILE A 1 92 ? -22.442 3.757 50.181 1.00 93.88 92 ILE A CA 1
ATOM 715 C C . ILE A 1 92 ? -23.479 4.325 49.207 1.00 93.88 92 ILE A C 1
ATOM 717 O O . ILE A 1 92 ? -23.455 3.973 48.030 1.00 93.88 92 ILE A O 1
ATOM 721 N N . GLU A 1 93 ? -24.366 5.210 49.667 1.00 93.38 93 GLU A N 1
ATOM 722 C CA . GLU A 1 93 ? -25.353 5.866 48.801 1.00 93.38 93 GLU A CA 1
ATOM 723 C C . GLU A 1 93 ? -24.678 6.721 47.724 1.00 93.38 93 GLU A C 1
ATOM 725 O O . GLU A 1 93 ? -25.026 6.606 46.549 1.00 93.38 93 GLU A O 1
ATOM 730 N N . ASN A 1 94 ? -23.666 7.512 48.090 1.00 94.69 94 ASN A N 1
ATOM 731 C CA . ASN A 1 94 ? -22.905 8.320 47.134 1.00 94.69 94 ASN A CA 1
ATOM 732 C C . ASN A 1 94 ? -22.201 7.447 46.088 1.00 94.69 94 ASN A C 1
ATOM 734 O O . ASN A 1 94 ? -22.339 7.693 44.893 1.00 94.69 94 ASN A O 1
ATOM 738 N N . LEU A 1 95 ? -21.522 6.379 46.517 1.00 94.56 95 LEU A N 1
ATOM 739 C CA . LEU A 1 95 ? -20.885 5.420 45.609 1.00 94.56 95 LEU A CA 1
ATOM 740 C C . LEU A 1 95 ? -21.906 4.739 44.694 1.00 94.56 95 LEU A C 1
ATOM 742 O O . LEU A 1 95 ? -21.604 4.440 43.539 1.00 94.56 95 LEU A O 1
ATOM 746 N N . HIS A 1 96 ? -23.119 4.484 45.188 1.00 95.25 96 HIS A N 1
ATOM 747 C CA . HIS A 1 96 ? -24.182 3.917 44.371 1.00 95.25 96 HIS A CA 1
ATOM 748 C C . HIS A 1 96 ? -24.634 4.891 43.277 1.00 95.25 96 HIS A C 1
ATOM 750 O O . HIS A 1 96 ? -24.781 4.479 42.125 1.00 95.25 96 HIS A O 1
ATOM 756 N N . TRP A 1 97 ? -24.799 6.172 43.613 1.00 94.81 97 TRP A N 1
ATOM 757 C CA . TRP A 1 97 ? -25.112 7.220 42.641 1.00 94.81 97 TRP A CA 1
ATOM 758 C C . TRP A 1 97 ? -24.001 7.396 41.606 1.00 94.81 97 TRP A C 1
ATOM 760 O O . TRP A 1 97 ? -24.284 7.354 40.410 1.00 94.81 97 TRP A O 1
ATOM 770 N N . GLU A 1 98 ? -22.743 7.483 42.041 1.00 95.00 98 GLU A N 1
ATOM 771 C CA . GLU A 1 98 ? -21.583 7.567 41.145 1.00 95.00 98 GLU A CA 1
ATOM 772 C C . GLU A 1 98 ? -21.510 6.356 40.204 1.00 95.00 98 GLU A C 1
ATOM 774 O O . GLU A 1 98 ? -21.282 6.500 39.002 1.00 95.00 98 GLU A O 1
ATOM 779 N N . GLN A 1 99 ? -21.764 5.147 40.715 1.00 94.75 99 GLN A N 1
ATOM 780 C CA . GLN A 1 99 ? -21.781 3.941 39.889 1.00 94.75 99 GLN A CA 1
ATOM 781 C C . GLN A 1 99 ? -22.904 3.977 38.842 1.00 94.75 99 GLN A C 1
ATOM 783 O O . GLN A 1 99 ? -22.710 3.515 37.713 1.00 94.75 99 GLN A O 1
ATOM 788 N N . GLN A 1 100 ? -24.088 4.481 39.195 1.00 95.12 100 GLN A N 1
ATOM 789 C CA . GLN A 1 100 ? -25.190 4.623 38.242 1.00 95.12 100 GLN A CA 1
ATOM 790 C C . GLN A 1 100 ? -24.875 5.668 37.168 1.00 95.12 100 GLN A C 1
ATOM 792 O O . GLN A 1 100 ? -25.110 5.412 35.986 1.00 95.12 100 GLN A O 1
ATOM 797 N N . GLU A 1 101 ? -24.289 6.799 37.555 1.00 96.12 101 GLU A N 1
ATOM 798 C CA . GLU A 1 101 ? -23.877 7.852 36.628 1.00 96.12 101 GLU A CA 1
ATOM 799 C C . GLU A 1 101 ? -22.816 7.347 35.641 1.00 96.12 101 GLU A C 1
ATOM 801 O O . GLU A 1 101 ? -22.970 7.497 34.428 1.00 96.12 101 GLU A O 1
ATOM 806 N N . GLN A 1 102 ? -21.797 6.633 36.131 1.00 94.06 102 GLN A N 1
ATOM 807 C CA . GLN A 1 102 ? -20.778 6.013 35.280 1.00 94.06 102 GLN A CA 1
ATOM 808 C C . GLN A 1 102 ? -21.370 4.990 34.304 1.00 94.06 102 GLN A C 1
ATOM 810 O O . GLN A 1 102 ? -20.950 4.927 33.147 1.00 94.06 102 GLN A O 1
ATOM 815 N N . LYS A 1 103 ? -22.362 4.198 34.734 1.00 95.38 103 LYS A N 1
ATOM 816 C CA . LYS A 1 103 ? -23.051 3.244 33.849 1.00 95.38 103 LYS A CA 1
ATOM 817 C C . LYS A 1 103 ? -23.802 3.950 32.724 1.00 95.38 103 LYS A C 1
ATOM 819 O O . LYS A 1 103 ? -23.711 3.506 31.581 1.00 95.38 103 LYS A O 1
ATOM 824 N N . LEU A 1 104 ? -24.507 5.039 33.028 1.00 96.19 104 LEU A N 1
ATOM 825 C CA . LEU A 1 104 ? -25.213 5.832 32.019 1.00 96.19 104 LEU A CA 1
ATOM 826 C C . LEU A 1 104 ? -24.233 6.488 31.039 1.00 96.19 104 LEU A C 1
ATOM 828 O O . LEU A 1 104 ? -24.429 6.395 29.828 1.00 96.19 104 LEU A O 1
ATOM 832 N N . ALA A 1 105 ? -23.142 7.071 31.541 1.00 95.69 105 ALA A N 1
ATOM 833 C CA . ALA A 1 105 ? -22.099 7.656 30.700 1.00 95.69 105 ALA A CA 1
ATOM 834 C C . ALA A 1 105 ? -21.458 6.610 29.771 1.00 95.69 105 ALA A C 1
ATOM 836 O O . ALA A 1 105 ? -21.251 6.867 28.584 1.00 95.69 105 ALA A O 1
ATOM 837 N N . PHE A 1 106 ? -21.195 5.402 30.280 1.00 95.31 106 PHE A N 1
ATOM 838 C CA . PHE A 1 106 ? -20.659 4.307 29.474 1.00 95.31 106 PHE A CA 1
ATOM 839 C C . PHE A 1 106 ? -21.629 3.864 28.371 1.00 95.31 106 PHE A C 1
ATOM 841 O O . PHE A 1 106 ? -21.202 3.638 27.241 1.00 95.31 106 PHE A O 1
ATOM 848 N N . GLN A 1 107 ? -22.928 3.768 28.670 1.00 95.50 107 GLN A N 1
ATOM 849 C CA . GLN A 1 107 ? -23.949 3.427 27.673 1.00 95.50 107 GLN A CA 1
ATOM 850 C C . GLN A 1 107 ? -24.020 4.474 26.557 1.00 95.50 107 GLN A C 1
ATOM 852 O O . GLN A 1 107 ? -23.974 4.114 25.384 1.00 95.50 107 GLN A O 1
ATOM 857 N N . GLN A 1 108 ? -24.028 5.762 26.910 1.00 95.31 108 GLN A N 1
ATOM 858 C CA . GLN A 1 108 ? -24.027 6.851 25.929 1.00 95.31 108 GLN A CA 1
ATOM 859 C C . GLN A 1 108 ? -22.775 6.827 25.043 1.00 95.31 108 GLN A C 1
ATOM 861 O O . GLN A 1 108 ? -22.869 6.992 23.828 1.00 95.31 108 GLN A O 1
ATOM 866 N N . LEU A 1 109 ? -21.599 6.578 25.627 1.00 94.38 109 LEU A N 1
ATOM 867 C CA . LEU A 1 109 ? -20.355 6.443 24.867 1.00 94.38 109 LEU A CA 1
ATOM 868 C C . LEU A 1 109 ? -20.369 5.220 23.942 1.00 94.38 109 LEU A C 1
ATOM 870 O O . LEU A 1 109 ? -19.875 5.303 22.819 1.00 94.38 109 LEU A O 1
ATOM 874 N N . ALA A 1 110 ? -20.939 4.097 24.383 1.00 95.00 110 ALA A N 1
ATOM 875 C CA . ALA A 1 110 ? -21.072 2.902 23.556 1.00 95.00 110 ALA A CA 1
ATOM 876 C C . ALA A 1 110 ? -21.986 3.150 22.342 1.00 95.00 110 ALA A C 1
ATOM 878 O O . ALA A 1 110 ? -21.627 2.780 21.224 1.00 95.00 110 ALA A O 1
ATOM 879 N N . GLU A 1 111 ? -23.111 3.844 22.533 1.00 94.88 111 GLU A N 1
ATOM 880 C CA . GLU A 1 111 ? -24.016 4.243 21.447 1.00 94.88 111 GLU A CA 1
ATOM 881 C C . GLU A 1 111 ? -23.350 5.231 20.473 1.00 94.88 111 GLU A C 1
ATOM 883 O O . GLU A 1 111 ? -23.425 5.064 19.252 1.00 94.88 111 GLU A O 1
ATOM 888 N N . GLN A 1 112 ? -22.628 6.234 20.984 1.00 94.50 112 GLN A N 1
ATOM 889 C CA . GLN A 1 112 ? -21.865 7.169 20.148 1.00 94.50 112 GLN A CA 1
ATOM 890 C C . GLN A 1 112 ? -20.775 6.458 19.342 1.00 94.50 112 GLN A C 1
ATOM 892 O O . GLN A 1 112 ? -20.586 6.738 18.159 1.00 94.50 112 GLN A O 1
ATOM 897 N N . LYS A 1 113 ? -20.077 5.499 19.953 1.00 94.56 113 LYS A N 1
ATOM 898 C CA . LYS A 1 113 ? -19.072 4.695 19.258 1.00 94.56 113 LYS A CA 1
ATOM 899 C C . LYS A 1 113 ? -19.705 3.877 18.132 1.00 94.56 113 LYS A C 1
ATOM 901 O O . LYS A 1 113 ? -19.193 3.897 17.018 1.00 94.56 113 LYS A O 1
ATOM 906 N N . GLN A 1 114 ? -20.828 3.213 18.397 1.00 94.50 114 GLN A N 1
ATOM 907 C CA . GLN A 1 114 ? -21.516 2.405 17.391 1.00 94.50 114 GLN A CA 1
ATOM 908 C C . GLN A 1 114 ? -22.018 3.259 16.217 1.00 94.50 114 GLN A C 1
ATOM 910 O O . GLN A 1 114 ? -21.845 2.890 15.056 1.00 94.50 114 GLN A O 1
ATOM 915 N N . THR A 1 115 ? -22.593 4.433 16.493 1.00 94.88 115 THR A N 1
ATOM 916 C CA . THR A 1 115 ? -23.018 5.356 15.427 1.00 94.88 115 THR A CA 1
ATOM 917 C C . THR A 1 115 ? -21.828 5.855 14.604 1.00 94.88 115 THR A C 1
ATOM 919 O O . THR A 1 115 ? -21.902 5.855 13.376 1.00 94.88 115 THR A O 1
ATOM 922 N N . ALA A 1 116 ? -20.696 6.178 15.236 1.00 90.94 116 ALA A N 1
ATOM 923 C CA . ALA A 1 116 ? -19.474 6.565 14.531 1.00 90.94 116 ALA A CA 1
ATOM 924 C C . ALA A 1 116 ? -18.895 5.432 13.662 1.00 90.94 116 ALA A C 1
ATOM 926 O O . ALA A 1 116 ? -18.465 5.686 12.537 1.00 90.94 116 ALA A O 1
ATOM 927 N N . GLU A 1 117 ? -18.904 4.187 14.147 1.00 93.38 117 GLU A N 1
ATOM 928 C CA . GLU A 1 117 ? -18.448 3.014 13.388 1.00 93.38 117 GLU A CA 1
ATOM 929 C C . GLU A 1 117 ? -19.313 2.787 12.142 1.00 93.38 117 GLU A C 1
ATOM 931 O O . GLU A 1 117 ? -18.781 2.694 11.037 1.00 93.38 117 GLU A O 1
ATOM 936 N N . THR A 1 118 ? -20.642 2.820 12.282 1.00 94.69 118 THR A N 1
ATOM 937 C CA . THR A 1 118 ? -21.551 2.682 11.128 1.00 94.69 118 THR A CA 1
ATOM 938 C C . THR A 1 118 ? -21.398 3.818 10.112 1.00 94.69 118 THR A C 1
ATOM 940 O O . THR A 1 118 ? -21.394 3.573 8.905 1.00 94.69 118 THR A O 1
ATOM 943 N N . ALA A 1 119 ? -21.209 5.061 10.570 1.00 92.81 119 ALA A N 1
ATOM 944 C CA . ALA A 1 119 ? -20.958 6.201 9.690 1.00 92.81 119 ALA A CA 1
ATOM 945 C C . ALA A 1 119 ? -19.626 6.058 8.937 1.00 92.81 119 ALA A C 1
ATOM 947 O O . ALA A 1 119 ? -19.539 6.382 7.751 1.00 92.81 119 ALA A O 1
ATOM 948 N N . ARG A 1 120 ? -18.590 5.531 9.601 1.00 93.06 120 ARG A N 1
ATOM 949 C CA . ARG A 1 120 ? -17.298 5.244 8.973 1.00 93.06 120 ARG A CA 1
ATOM 950 C C . ARG A 1 120 ? -17.425 4.171 7.891 1.00 93.06 120 ARG A C 1
ATOM 952 O O . ARG A 1 120 ? -16.898 4.369 6.802 1.00 93.06 120 ARG A O 1
ATOM 959 N N . GLU A 1 121 ? -18.125 3.072 8.161 1.00 93.31 121 GLU A N 1
ATOM 960 C CA . GLU A 1 121 ? -18.355 2.013 7.168 1.00 93.31 121 GLU A CA 1
ATOM 961 C C . GLU A 1 121 ? -19.081 2.552 5.927 1.00 93.31 121 GLU A C 1
ATOM 963 O O . GLU A 1 121 ? -18.670 2.288 4.796 1.00 93.31 121 GLU A O 1
ATOM 968 N N . GLN A 1 122 ? -20.117 3.375 6.121 1.00 92.12 122 GLN A N 1
ATOM 969 C CA . GLN A 1 122 ? -20.821 4.034 5.018 1.00 92.12 122 GLN A CA 1
ATOM 970 C C . GLN A 1 122 ? -19.893 4.949 4.211 1.00 92.12 122 GLN A C 1
ATOM 972 O O . GLN A 1 122 ? -19.876 4.872 2.981 1.00 92.12 122 GLN A O 1
ATOM 977 N N . ALA A 1 123 ? -19.069 5.756 4.884 1.00 88.25 123 ALA A N 1
ATOM 978 C CA . ALA A 1 123 ? -18.098 6.625 4.226 1.00 88.25 123 ALA A CA 1
ATOM 979 C C . ALA A 1 123 ? -17.033 5.834 3.441 1.00 88.25 123 ALA A C 1
ATOM 981 O O . ALA A 1 123 ? -16.632 6.246 2.352 1.00 88.25 123 ALA A O 1
ATOM 982 N N . GLU A 1 124 ? -16.586 4.680 3.947 1.00 86.75 124 GLU A N 1
ATOM 983 C CA . GLU A 1 124 ? -15.656 3.797 3.234 1.00 86.75 124 GLU A CA 1
ATOM 984 C C . GLU A 1 124 ? -16.297 3.208 1.963 1.00 86.75 124 GLU A C 1
ATOM 986 O O . GLU A 1 124 ? -15.659 3.200 0.902 1.00 86.75 124 GLU A O 1
ATOM 991 N N . ILE A 1 125 ? -17.569 2.794 2.033 1.00 91.69 125 ILE A N 1
ATOM 992 C CA . ILE A 1 125 ? -18.339 2.295 0.881 1.00 91.69 125 ILE A CA 1
ATOM 993 C C . ILE A 1 125 ? -18.537 3.398 -0.167 1.00 91.69 125 ILE A C 1
ATOM 995 O O . ILE A 1 125 ? -18.285 3.174 -1.355 1.00 91.69 125 ILE A O 1
ATOM 999 N N . GLU A 1 126 ? -18.953 4.597 0.244 1.00 87.06 126 GLU A N 1
ATOM 1000 C CA . GLU A 1 126 ? -19.108 5.742 -0.660 1.00 87.06 126 GLU A CA 1
ATOM 1001 C C . GLU A 1 126 ? -17.772 6.152 -1.282 1.00 87.06 126 GLU A C 1
ATOM 1003 O O . GLU A 1 126 ? -17.686 6.345 -2.495 1.00 87.06 126 GLU A O 1
ATOM 1008 N N . GLY A 1 127 ? -16.698 6.193 -0.491 1.00 83.19 127 GLY A N 1
ATOM 1009 C CA . GLY A 1 127 ? -15.349 6.467 -0.979 1.00 83.19 127 GLY A CA 1
ATOM 1010 C C . GLY A 1 127 ? -14.859 5.415 -1.978 1.00 83.19 127 GLY A C 1
ATOM 1011 O O . GLY A 1 127 ? -14.195 5.747 -2.962 1.00 83.19 127 GLY A O 1
ATOM 1012 N N . PHE A 1 128 ? -15.188 4.137 -1.779 1.00 74.94 128 PHE A N 1
ATOM 1013 C CA . PHE A 1 128 ? -14.918 3.090 -2.767 1.00 74.94 128 PHE A CA 1
ATOM 1014 C C . PHE A 1 128 ? -15.730 3.296 -4.052 1.00 74.94 128 PHE A C 1
ATOM 1016 O O . PHE A 1 128 ? -15.174 3.245 -5.152 1.00 74.94 128 PHE A O 1
ATOM 1023 N N . ARG A 1 129 ? -17.027 3.597 -3.931 1.00 84.44 129 ARG A N 1
ATOM 1024 C CA . ARG A 1 129 ? -17.901 3.875 -5.076 1.00 84.44 129 ARG A CA 1
ATOM 1025 C C . ARG A 1 129 ? -17.411 5.074 -5.886 1.00 84.44 129 ARG A C 1
ATOM 1027 O O . ARG A 1 129 ? -17.304 4.964 -7.102 1.00 84.44 129 ARG A O 1
ATOM 1034 N N . LEU A 1 130 ? -17.068 6.181 -5.233 1.00 78.31 130 LEU A N 1
ATOM 1035 C CA . LEU A 1 130 ? -16.550 7.383 -5.888 1.00 78.31 130 LEU A CA 1
ATOM 1036 C C . LEU A 1 130 ? -15.217 7.112 -6.588 1.00 78.31 130 LEU A C 1
ATOM 1038 O O . LEU A 1 130 ? -15.039 7.535 -7.726 1.00 78.31 130 LEU A O 1
ATOM 1042 N N . ARG A 1 131 ? -14.306 6.348 -5.969 1.00 73.06 131 ARG A N 1
ATOM 1043 C CA . ARG A 1 131 ? -13.064 5.909 -6.628 1.00 73.06 131 ARG A CA 1
ATOM 1044 C C . ARG A 1 131 ? -13.349 5.094 -7.887 1.00 73.06 131 ARG A C 1
ATOM 1046 O O . ARG A 1 131 ? -12.734 5.348 -8.918 1.00 73.06 131 ARG A O 1
ATOM 1053 N N . LYS A 1 132 ? -14.320 4.179 -7.832 1.00 70.44 132 LYS A N 1
ATOM 1054 C CA . LYS A 1 132 ? -14.767 3.402 -8.996 1.00 70.44 132 LYS A CA 1
ATOM 1055 C C . LYS A 1 132 ? -15.398 4.290 -10.076 1.00 70.44 132 LYS A C 1
ATOM 1057 O O . LYS A 1 132 ? -15.106 4.120 -11.253 1.00 70.44 132 LYS A O 1
ATOM 1062 N N . GLU A 1 133 ? -16.230 5.259 -9.697 1.00 73.06 133 GLU A N 1
ATOM 1063 C CA . GLU A 1 133 ? -16.836 6.211 -10.635 1.00 73.06 133 GLU A CA 1
ATOM 1064 C C . GLU A 1 133 ? -15.789 7.130 -11.286 1.00 73.06 133 GLU A C 1
ATOM 1066 O O . GLU A 1 133 ? -15.868 7.376 -12.486 1.00 73.06 133 GLU A O 1
ATOM 1071 N N . VAL A 1 134 ? -14.781 7.596 -10.542 1.00 67.06 134 VAL A N 1
ATOM 1072 C CA . VAL A 1 134 ? -13.659 8.387 -11.078 1.00 67.06 134 VAL A CA 1
ATOM 1073 C C . VAL A 1 134 ? -12.787 7.549 -12.012 1.00 67.06 134 VAL A C 1
ATOM 1075 O O . VAL A 1 134 ? -12.473 8.009 -13.109 1.00 67.06 134 VAL A O 1
ATOM 1078 N N . ALA A 1 135 ? -12.451 6.314 -11.627 1.00 59.16 135 ALA A N 1
ATOM 1079 C CA . ALA A 1 135 ? -11.712 5.382 -12.479 1.00 59.16 135 ALA A CA 1
ATOM 1080 C C . ALA A 1 135 ? -12.450 5.104 -13.799 1.00 59.16 135 ALA A C 1
ATOM 1082 O O . ALA A 1 135 ? -11.821 5.043 -14.848 1.00 59.16 135 ALA A O 1
ATOM 1083 N N . ASN A 1 136 ? -13.784 5.025 -13.765 1.00 63.69 136 ASN A N 1
ATOM 1084 C CA . ASN A 1 136 ? -14.610 4.866 -14.964 1.00 63.69 136 ASN A CA 1
ATOM 1085 C C . ASN A 1 136 ? -14.748 6.154 -15.800 1.00 63.69 136 ASN A C 1
ATOM 1087 O O . ASN A 1 136 ? -15.112 6.081 -16.971 1.00 63.69 136 ASN A O 1
ATOM 1091 N N . ARG A 1 137 ? -14.520 7.338 -15.213 1.00 64.31 137 ARG A N 1
ATOM 1092 C CA . ARG A 1 137 ? -14.637 8.639 -15.901 1.00 64.31 137 ARG A CA 1
ATOM 1093 C C . ARG A 1 137 ? -13.353 9.077 -16.599 1.00 64.31 137 ARG A C 1
ATOM 1095 O O . ARG A 1 137 ? -13.433 9.870 -17.533 1.00 64.31 137 ARG A O 1
ATOM 1102 N N . LEU A 1 138 ? -12.191 8.600 -16.161 1.00 63.84 138 LEU A N 1
ATOM 1103 C CA . LEU A 1 138 ? -10.927 8.816 -16.860 1.00 63.84 138 LEU A CA 1
ATOM 1104 C C . LEU A 1 138 ? -10.751 7.694 -17.889 1.00 63.84 138 LEU A C 1
ATOM 1106 O O . LEU A 1 138 ? -10.590 6.544 -17.488 1.00 63.84 138 LEU A O 1
ATOM 1110 N N . PRO A 1 139 ? -10.773 7.978 -19.204 1.00 76.69 139 PRO A N 1
ATOM 1111 C CA . PRO A 1 139 ? -10.566 6.950 -20.213 1.00 76.69 139 PRO A CA 1
ATOM 1112 C C . PRO A 1 139 ? -9.075 6.594 -20.256 1.00 76.69 139 PRO A C 1
ATOM 1114 O O . PRO A 1 139 ? -8.342 7.041 -21.137 1.00 76.69 139 PRO A O 1
ATOM 1117 N N . THR A 1 140 ? -8.615 5.811 -19.277 1.00 81.25 140 THR A N 1
ATOM 1118 C CA . THR A 1 140 ? -7.221 5.372 -19.119 1.00 81.25 140 THR A CA 1
ATOM 1119 C C . THR A 1 140 ? -6.689 4.764 -20.410 1.00 81.25 140 THR A C 1
ATOM 1121 O O . THR A 1 140 ? -5.595 5.106 -20.850 1.00 81.25 140 THR A O 1
ATOM 1124 N N . GLU A 1 141 ? -7.503 3.947 -21.078 1.00 85.12 141 GLU A N 1
ATOM 1125 C CA . GLU A 1 141 ? -7.164 3.346 -22.366 1.00 85.12 141 GLU A CA 1
ATOM 1126 C C . GLU A 1 141 ? -6.890 4.410 -23.446 1.00 85.12 141 GLU A C 1
ATOM 1128 O O . GLU A 1 141 ? -5.856 4.393 -24.117 1.00 85.12 141 GLU A O 1
ATOM 1133 N N . GLN A 1 142 ? -7.792 5.386 -23.588 1.00 86.81 142 GLN A N 1
ATOM 1134 C CA . GLN A 1 142 ? -7.651 6.461 -24.570 1.00 86.81 142 GLN A CA 1
ATOM 1135 C C . GLN A 1 142 ? -6.452 7.358 -24.244 1.00 86.81 142 GLN A C 1
ATOM 1137 O O . GLN A 1 142 ? -5.705 7.740 -25.144 1.00 86.81 142 GLN A O 1
ATOM 1142 N N . PHE A 1 143 ? -6.236 7.657 -22.963 1.00 90.12 143 PHE A N 1
ATOM 1143 C CA . PHE A 1 143 ? -5.082 8.416 -22.498 1.00 90.12 143 PHE A CA 1
ATOM 1144 C C . PHE A 1 143 ? -3.766 7.702 -22.834 1.00 90.12 143 PHE A C 1
ATOM 1146 O O . PHE A 1 143 ? -2.893 8.314 -23.446 1.00 90.12 143 PHE A O 1
ATOM 1153 N N . VAL A 1 144 ? -3.636 6.410 -22.511 1.00 92.50 144 VAL A N 1
ATOM 1154 C CA . VAL A 1 144 ? -2.433 5.613 -22.809 1.00 92.50 144 VAL A CA 1
ATOM 1155 C C . VAL A 1 144 ? -2.169 5.583 -24.317 1.00 92.50 144 VAL A C 1
ATOM 1157 O O . VAL A 1 144 ? -1.033 5.800 -24.743 1.00 92.50 144 VAL A O 1
ATOM 1160 N N . ARG A 1 145 ? -3.211 5.404 -25.143 1.00 92.06 145 ARG A N 1
ATOM 1161 C CA . ARG A 1 145 ? -3.092 5.440 -26.613 1.00 92.06 145 ARG A CA 1
ATOM 1162 C C . ARG A 1 145 ? -2.592 6.788 -27.137 1.00 92.06 145 ARG A C 1
ATOM 1164 O O . ARG A 1 145 ? -1.759 6.808 -28.039 1.00 92.06 145 ARG A O 1
ATOM 1171 N N . LEU A 1 146 ? -3.092 7.899 -26.595 1.00 91.94 146 LEU A N 1
ATOM 1172 C CA . LEU A 1 146 ? -2.706 9.247 -27.026 1.00 91.94 146 LEU A CA 1
ATOM 1173 C C . LEU A 1 146 ? -1.300 9.633 -26.543 1.00 91.94 146 LEU A C 1
ATOM 1175 O O . LEU A 1 146 ? -0.523 10.221 -27.298 1.00 91.94 146 LEU A O 1
ATOM 1179 N N . PHE A 1 147 ? -0.965 9.300 -25.295 1.00 94.19 147 PHE A N 1
ATOM 1180 C CA . PHE A 1 147 ? 0.287 9.705 -24.660 1.00 94.19 147 PHE A CA 1
ATOM 1181 C C . PHE A 1 147 ? 1.505 8.922 -25.172 1.00 94.19 147 PHE A C 1
ATOM 1183 O O . PHE A 1 147 ? 2.573 9.517 -25.365 1.00 94.19 147 PHE A O 1
ATOM 1190 N N . PHE A 1 148 ? 1.345 7.617 -25.416 1.00 94.12 148 PHE A N 1
ATOM 1191 C CA . PHE A 1 148 ? 2.377 6.738 -25.979 1.00 94.12 148 PHE A CA 1
ATOM 1192 C C . PHE A 1 148 ? 2.150 6.523 -27.476 1.00 94.12 148 PHE A C 1
ATOM 1194 O O . PHE A 1 148 ? 1.934 5.404 -27.933 1.00 94.12 148 PHE A O 1
ATOM 1201 N N . SER A 1 149 ? 2.118 7.600 -28.254 1.00 92.00 149 SER A N 1
ATOM 1202 C CA . SER A 1 149 ? 1.781 7.554 -29.684 1.00 92.00 149 SER A CA 1
ATOM 1203 C C . SER A 1 149 ? 2.967 7.237 -30.598 1.00 92.00 149 SER A C 1
ATOM 1205 O O . SER A 1 149 ? 2.759 6.959 -31.781 1.00 92.00 149 SER A O 1
ATOM 1207 N N . ARG A 1 150 ? 4.204 7.253 -30.085 1.00 92.56 150 ARG A N 1
ATOM 1208 C CA . ARG A 1 150 ? 5.390 6.987 -30.906 1.00 92.56 150 ARG A CA 1
ATOM 1209 C C . ARG A 1 150 ? 5.511 5.492 -31.237 1.00 92.56 150 ARG A C 1
ATOM 1211 O O . ARG A 1 150 ? 5.042 4.622 -30.497 1.00 92.56 150 ARG A O 1
ATOM 1218 N N . SER A 1 151 ? 6.114 5.180 -32.383 1.00 91.38 151 SER A N 1
ATOM 1219 C CA . SER A 1 151 ? 6.243 3.806 -32.892 1.00 91.38 151 SER A CA 1
ATOM 1220 C C . SER A 1 151 ? 7.144 2.931 -32.021 1.00 91.38 151 SER A C 1
ATOM 1222 O O . SER A 1 151 ? 6.842 1.760 -31.795 1.00 91.38 151 SER A O 1
ATOM 1224 N N . ASP A 1 152 ? 8.215 3.519 -31.503 1.00 91.44 152 ASP A N 1
ATOM 1225 C CA . ASP A 1 152 ? 9.202 2.923 -30.601 1.00 91.44 152 ASP A CA 1
ATOM 1226 C C . ASP A 1 152 ? 8.662 2.685 -29.180 1.00 91.44 152 ASP A C 1
ATOM 1228 O O . ASP A 1 152 ? 9.256 1.934 -28.417 1.00 91.44 152 ASP A O 1
ATOM 1232 N N . GLU A 1 153 ? 7.512 3.269 -28.833 1.00 94.06 153 GLU A N 1
ATOM 1233 C CA . GLU A 1 153 ? 6.838 3.101 -27.537 1.00 94.06 153 GLU A CA 1
ATOM 1234 C C . GLU A 1 153 ? 5.746 2.015 -27.574 1.00 94.06 153 GLU A C 1
ATOM 1236 O O . GLU A 1 153 ? 5.026 1.812 -26.597 1.00 94.06 153 GLU A O 1
ATOM 1241 N N . THR A 1 154 ? 5.585 1.303 -28.696 1.00 93.88 154 THR A N 1
ATOM 1242 C CA . THR A 1 154 ? 4.470 0.362 -28.901 1.00 93.88 154 THR A CA 1
ATOM 1243 C C . THR A 1 154 ? 4.433 -0.769 -27.869 1.00 93.88 154 THR A C 1
ATOM 1245 O O . THR A 1 154 ? 3.350 -1.110 -27.395 1.00 93.88 154 THR A O 1
ATOM 1248 N N . GLY A 1 155 ? 5.591 -1.321 -27.484 1.00 93.94 155 GLY A N 1
ATOM 1249 C CA . GLY A 1 155 ? 5.672 -2.361 -26.450 1.00 93.94 155 GLY A CA 1
ATOM 1250 C C . GLY A 1 155 ? 5.188 -1.860 -25.087 1.00 93.94 155 GLY A C 1
ATOM 1251 O O . GLY A 1 155 ? 4.346 -2.492 -24.454 1.00 93.94 155 GLY A O 1
ATOM 1252 N N . ILE A 1 156 ? 5.640 -0.667 -24.691 1.00 95.75 156 ILE A N 1
ATOM 1253 C CA . ILE A 1 156 ? 5.239 0.013 -23.450 1.00 95.75 156 ILE A CA 1
ATOM 1254 C C . ILE A 1 156 ? 3.739 0.320 -23.465 1.00 95.75 156 ILE A C 1
ATOM 1256 O O . ILE A 1 156 ? 3.030 -0.013 -22.517 1.00 95.75 156 ILE A O 1
ATOM 1260 N N . ARG A 1 157 ? 3.233 0.898 -24.563 1.00 96.19 157 ARG A N 1
ATOM 1261 C CA . ARG A 1 157 ? 1.809 1.212 -24.737 1.00 96.19 157 ARG A CA 1
ATOM 1262 C C . ARG A 1 157 ? 0.943 -0.028 -24.529 1.00 96.19 157 ARG A C 1
ATOM 1264 O O . ARG A 1 157 ? -0.011 0.033 -23.765 1.00 96.19 157 ARG A O 1
ATOM 1271 N N . ASN A 1 158 ? 1.263 -1.136 -25.194 1.00 96.00 158 ASN A N 1
ATOM 1272 C CA . ASN A 1 158 ? 0.440 -2.345 -25.140 1.00 96.00 158 ASN A CA 1
ATOM 1273 C C . ASN A 1 158 ? 0.395 -2.953 -23.731 1.00 96.00 158 ASN A C 1
ATOM 1275 O O . ASN A 1 158 ? -0.680 -3.338 -23.287 1.00 96.00 158 ASN A O 1
ATOM 1279 N N . LEU A 1 159 ? 1.518 -2.963 -23.005 1.00 96.12 159 LEU A N 1
ATOM 1280 C CA . LEU A 1 159 ? 1.566 -3.453 -21.621 1.00 96.12 159 LEU A CA 1
ATOM 1281 C C . LEU A 1 159 ? 0.758 -2.574 -20.658 1.00 96.12 159 LEU A C 1
ATOM 1283 O O . LEU A 1 159 ? 0.110 -3.084 -19.749 1.00 96.12 159 LEU A O 1
ATOM 1287 N N . LEU A 1 160 ? 0.760 -1.253 -20.861 1.00 94.75 160 LEU A N 1
ATOM 1288 C CA . LEU A 1 160 ? -0.061 -0.337 -20.064 1.00 94.75 160 LEU A CA 1
ATOM 1289 C C . LEU A 1 160 ? -1.558 -0.451 -20.389 1.00 94.75 160 LEU A C 1
ATOM 1291 O O . LEU A 1 160 ? -2.382 -0.251 -19.500 1.00 94.75 160 LEU A O 1
ATOM 1295 N N . LEU A 1 161 ? -1.914 -0.782 -21.635 1.00 93.25 161 LEU A N 1
ATOM 1296 C CA . LEU A 1 161 ? -3.295 -1.098 -22.013 1.00 93.25 161 LEU A CA 1
ATOM 1297 C C . LEU A 1 161 ? -3.753 -2.417 -21.384 1.00 93.25 161 LEU A C 1
ATOM 1299 O O . LEU A 1 161 ? -4.824 -2.460 -20.794 1.00 93.25 161 LEU A O 1
ATOM 1303 N N . GLU A 1 162 ? -2.910 -3.449 -21.408 1.00 93.19 162 GLU A N 1
ATOM 1304 C CA . GLU A 1 162 ? -3.189 -4.722 -20.735 1.00 93.19 162 GLU A CA 1
ATOM 1305 C C . GLU A 1 162 ? -3.373 -4.535 -19.218 1.00 93.19 162 GLU A C 1
ATOM 1307 O O . GLU A 1 162 ? -4.289 -5.095 -18.615 1.00 93.19 162 GLU A O 1
ATOM 1312 N N . ALA A 1 163 ? -2.555 -3.679 -18.595 1.00 91.19 163 ALA A N 1
ATOM 1313 C CA . ALA A 1 163 ? -2.725 -3.308 -17.193 1.00 91.19 163 ALA A CA 1
ATOM 1314 C C . ALA A 1 163 ? -4.050 -2.559 -16.942 1.00 91.19 163 ALA A C 1
ATOM 1316 O O . ALA A 1 163 ? -4.652 -2.714 -15.880 1.00 91.19 163 ALA A O 1
ATOM 1317 N N . ALA A 1 164 ? -4.526 -1.770 -17.912 1.00 88.50 164 ALA A N 1
ATOM 1318 C CA . ALA A 1 164 ? -5.810 -1.077 -17.837 1.00 88.50 164 ALA A CA 1
ATOM 1319 C C . ALA A 1 164 ? -7.017 -2.019 -17.997 1.00 88.50 164 ALA A C 1
ATOM 1321 O O . ALA A 1 164 ? -8.059 -1.750 -17.400 1.00 88.50 164 ALA A O 1
ATOM 1322 N N . ASP A 1 165 ? -6.868 -3.130 -18.726 1.00 86.31 165 ASP A N 1
ATOM 1323 C CA . ASP A 1 165 ? -7.907 -4.161 -18.873 1.00 86.31 165 ASP A CA 1
ATOM 1324 C C . ASP A 1 165 ? -8.130 -4.959 -17.574 1.00 86.31 165 ASP A C 1
ATOM 1326 O O . ASP A 1 165 ? -9.221 -5.476 -17.330 1.00 86.31 165 ASP A O 1
ATOM 1330 N N . SER A 1 166 ? -7.108 -5.052 -16.716 1.00 83.69 166 SER A N 1
ATOM 1331 C CA . SER A 1 166 ? -7.160 -5.726 -15.408 1.00 83.69 166 SER A CA 1
ATOM 1332 C C . SER A 1 166 ? -6.634 -4.817 -14.284 1.00 83.69 166 SER A C 1
ATOM 1334 O O . SER A 1 166 ? -5.546 -5.056 -13.752 1.00 83.69 166 SER A O 1
ATOM 1336 N N . PRO A 1 167 ? -7.385 -3.763 -13.903 1.00 79.62 167 PRO A N 1
ATOM 1337 C CA . PRO A 1 167 ? -6.864 -2.703 -13.051 1.00 79.62 167 PRO A CA 1
ATOM 1338 C C . PRO A 1 167 ? -6.631 -3.161 -11.607 1.00 79.62 167 PRO A C 1
ATOM 1340 O O . PRO A 1 167 ? -7.533 -3.668 -10.936 1.00 79.62 167 PRO A O 1
ATOM 1343 N N . THR A 1 168 ? -5.423 -2.911 -11.103 1.00 86.31 168 THR A N 1
ATOM 1344 C CA . THR A 1 168 ? -5.084 -3.029 -9.678 1.00 86.31 168 THR A CA 1
ATOM 1345 C C . THR A 1 168 ? -5.406 -1.728 -8.928 1.00 86.31 168 THR A C 1
ATOM 1347 O O . THR A 1 168 ? -5.522 -0.670 -9.555 1.00 86.31 168 THR A O 1
ATOM 1350 N N . PRO A 1 169 ? -5.521 -1.756 -7.584 1.00 84.75 169 PRO A N 1
ATOM 1351 C CA . PRO A 1 169 ? -5.695 -0.541 -6.781 1.00 84.75 169 PRO A CA 1
ATOM 1352 C C . PRO A 1 169 ? -4.597 0.511 -7.006 1.00 84.75 169 PRO A C 1
ATOM 1354 O O . PRO A 1 169 ? -4.878 1.707 -6.948 1.00 84.75 169 PRO A O 1
ATOM 1357 N N . ASP A 1 170 ? -3.375 0.065 -7.312 1.00 88.94 170 ASP A N 1
ATOM 1358 C CA . ASP A 1 170 ? -2.204 0.928 -7.496 1.00 88.94 170 ASP A CA 1
ATOM 1359 C C . ASP A 1 170 ? -2.086 1.499 -8.914 1.00 88.94 170 ASP A C 1
ATOM 1361 O O . ASP A 1 170 ? -1.339 2.457 -9.119 1.00 88.94 170 ASP A O 1
ATOM 1365 N N . LEU A 1 171 ? -2.818 0.959 -9.900 1.00 89.88 171 LEU A N 1
ATOM 1366 C CA . LEU A 1 171 ? -2.683 1.340 -11.310 1.00 89.88 171 LEU A CA 1
ATOM 1367 C C . LEU A 1 171 ? -2.775 2.863 -11.553 1.00 89.88 171 LEU A C 1
ATOM 1369 O O . LEU A 1 171 ? -1.935 3.382 -12.288 1.00 89.88 171 LEU A O 1
ATOM 1373 N N . PRO A 1 172 ? -3.721 3.623 -10.963 1.00 88.12 172 PRO A N 1
ATOM 1374 C CA . PRO A 1 172 ? -3.799 5.067 -11.199 1.00 88.12 172 PRO A CA 1
ATOM 1375 C C . PRO A 1 172 ? -2.563 5.827 -10.700 1.00 88.12 172 PRO A C 1
ATOM 1377 O O . PRO A 1 172 ? -2.059 6.724 -11.383 1.00 88.12 172 PRO A O 1
ATOM 1380 N N . ALA A 1 173 ? -2.055 5.456 -9.520 1.00 89.00 173 ALA A N 1
ATOM 1381 C CA . ALA A 1 173 ? -0.838 6.035 -8.960 1.00 89.00 173 ALA A CA 1
ATOM 1382 C C . ALA A 1 173 ? 0.379 5.639 -9.805 1.00 89.00 173 ALA A C 1
ATOM 1384 O O . ALA A 1 173 ? 1.193 6.499 -10.146 1.00 89.00 173 ALA A O 1
ATOM 1385 N N . PHE A 1 174 ? 0.443 4.368 -10.221 1.00 93.81 174 PHE A N 1
ATOM 1386 C CA . PHE A 1 174 ? 1.500 3.837 -11.075 1.00 93.81 174 PHE A CA 1
ATOM 1387 C C . PHE A 1 174 ? 1.559 4.595 -12.399 1.00 93.81 174 PHE A C 1
ATOM 1389 O O . PHE A 1 174 ? 2.615 5.093 -12.773 1.00 93.81 174 PHE A O 1
ATOM 1396 N N . LEU A 1 175 ? 0.425 4.747 -13.089 1.00 92.50 175 LEU A N 1
ATOM 1397 C CA . LEU A 1 175 ? 0.348 5.470 -14.357 1.00 92.50 175 LEU A CA 1
ATOM 1398 C C . LEU A 1 175 ? 0.765 6.930 -14.203 1.00 92.50 175 LEU A C 1
ATOM 1400 O O . LEU A 1 175 ? 1.525 7.431 -15.025 1.00 92.50 175 LEU A O 1
ATOM 1404 N N . THR A 1 176 ? 0.317 7.605 -13.145 1.00 90.94 176 THR A N 1
ATOM 1405 C CA . THR A 1 176 ? 0.683 9.006 -12.889 1.00 90.94 176 THR A CA 1
ATOM 1406 C C . THR A 1 176 ? 2.195 9.156 -12.691 1.00 90.94 176 THR A C 1
ATOM 1408 O O . THR A 1 176 ? 2.824 10.000 -13.337 1.00 90.94 176 THR A O 1
ATOM 1411 N N . GLY A 1 177 ? 2.792 8.304 -11.851 1.00 92.75 177 GLY A N 1
ATOM 1412 C CA . GLY A 1 177 ? 4.235 8.281 -11.608 1.00 92.75 177 GLY A CA 1
ATOM 1413 C C . GLY A 1 177 ? 5.036 7.918 -12.859 1.00 92.75 177 GLY A C 1
ATOM 1414 O O . GLY A 1 177 ? 6.010 8.600 -13.194 1.00 92.75 177 GLY A O 1
ATOM 1415 N N . PHE A 1 178 ? 4.592 6.897 -13.594 1.00 95.94 178 PHE A N 1
ATOM 1416 C CA . PHE A 1 178 ? 5.247 6.414 -14.806 1.00 95.94 178 PHE A CA 1
ATOM 1417 C C . PHE A 1 178 ? 5.219 7.462 -15.921 1.00 95.94 178 PHE A C 1
ATOM 1419 O O . PHE A 1 178 ? 6.248 7.738 -16.522 1.00 95.94 178 PHE A O 1
ATOM 1426 N N . VAL A 1 179 ? 4.076 8.107 -16.171 1.00 94.19 179 VAL A N 1
ATOM 1427 C CA . VAL A 1 179 ? 3.925 9.185 -17.168 1.00 94.19 179 VAL A CA 1
ATOM 1428 C C . VAL A 1 179 ? 4.862 10.354 -16.861 1.00 94.19 179 VAL A C 1
ATOM 1430 O O . VAL A 1 179 ? 5.528 10.864 -17.767 1.00 94.19 179 VAL A O 1
ATOM 1433 N N . GLY A 1 180 ? 4.947 10.763 -15.591 1.00 91.69 180 GLY A N 1
ATOM 1434 C CA . GLY A 1 180 ? 5.865 11.812 -15.148 1.00 91.69 180 GLY A CA 1
ATOM 1435 C C . GLY A 1 180 ? 7.332 11.451 -15.402 1.00 91.69 180 GLY A C 1
ATOM 1436 O O . GLY A 1 180 ? 8.056 12.216 -16.045 1.00 91.69 180 GLY A O 1
ATOM 1437 N N . GLY A 1 181 ? 7.753 10.259 -14.967 1.00 92.44 181 GLY A N 1
ATOM 1438 C CA . GLY A 1 181 ? 9.111 9.750 -15.188 1.00 92.44 181 GLY A CA 1
ATOM 1439 C C . GLY A 1 181 ? 9.441 9.561 -16.672 1.00 92.44 181 GLY A C 1
ATOM 1440 O O . GLY A 1 181 ? 10.522 9.929 -17.134 1.00 92.44 181 GLY A O 1
ATOM 1441 N N . TRP A 1 182 ? 8.482 9.070 -17.455 1.00 95.44 182 TRP A N 1
ATOM 1442 C CA . TRP A 1 182 ? 8.633 8.833 -18.886 1.00 95.44 182 TRP A CA 1
ATOM 1443 C C . TRP A 1 182 ? 8.777 10.131 -19.687 1.00 95.44 182 TRP A C 1
ATOM 1445 O O . TRP A 1 182 ? 9.610 10.217 -20.588 1.00 95.44 182 TRP A O 1
ATOM 1455 N N . ASN A 1 183 ?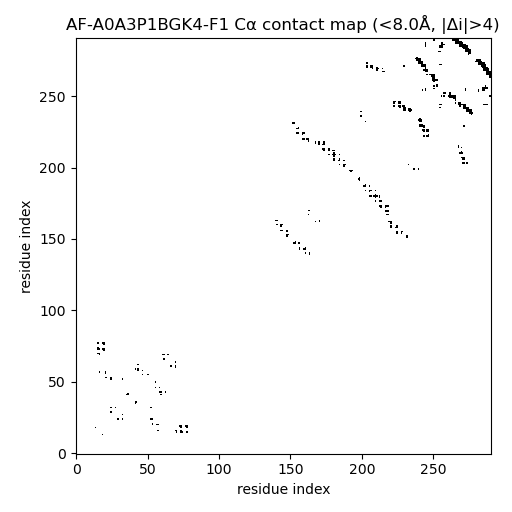 8.030 11.183 -19.337 1.00 91.75 183 ASN A N 1
ATOM 1456 C CA . ASN A 1 183 ? 8.239 12.511 -19.920 1.00 91.75 183 ASN A CA 1
ATOM 1457 C C . ASN A 1 183 ? 9.651 13.035 -19.643 1.00 91.75 183 ASN A C 1
ATOM 1459 O O . ASN A 1 183 ? 10.291 13.573 -20.547 1.00 91.75 183 ASN A O 1
ATOM 1463 N N . HIS A 1 184 ? 10.160 12.844 -18.422 1.00 90.38 184 HIS A N 1
ATOM 1464 C CA . HIS A 1 184 ? 11.531 13.227 -18.093 1.00 90.38 184 HIS A CA 1
ATOM 1465 C C . HIS A 1 184 ? 12.552 12.447 -18.936 1.00 90.38 184 HIS A C 1
ATOM 1467 O O . HIS A 1 184 ? 13.498 13.035 -19.460 1.00 90.38 184 HIS A O 1
ATOM 1473 N N . LEU A 1 185 ? 12.341 11.144 -19.141 1.00 92.31 185 LEU A N 1
ATOM 1474 C CA . LEU A 1 185 ? 13.169 10.327 -20.034 1.00 92.31 185 LEU A CA 1
ATOM 1475 C C . LEU A 1 185 ? 13.135 10.804 -21.487 1.00 92.31 185 LEU A C 1
ATOM 1477 O O . LEU A 1 185 ? 14.193 10.894 -22.111 1.00 92.31 185 LEU A O 1
ATOM 1481 N N . ARG A 1 186 ? 11.954 11.145 -22.017 1.00 90.00 186 ARG A N 1
ATOM 1482 C CA . ARG A 1 186 ? 11.811 11.704 -23.370 1.00 90.00 186 ARG A CA 1
ATOM 1483 C C . ARG A 1 186 ? 12.533 13.040 -23.519 1.00 90.00 186 ARG A C 1
ATOM 1485 O O . ARG A 1 186 ? 13.194 13.260 -24.525 1.00 90.00 186 ARG A O 1
ATOM 1492 N N . MET A 1 187 ? 12.454 13.923 -22.525 1.00 86.44 187 MET A N 1
ATOM 1493 C CA . MET A 1 187 ? 13.167 15.208 -22.559 1.00 86.44 187 MET A CA 1
ATOM 1494 C C . MET A 1 187 ? 14.690 15.032 -22.544 1.00 86.44 187 MET A C 1
ATOM 1496 O O . MET A 1 187 ? 15.398 15.743 -23.252 1.00 86.44 187 MET A O 1
ATOM 1500 N N . ASN A 1 188 ? 15.190 14.050 -21.790 1.00 85.94 188 ASN A N 1
ATOM 1501 C CA . ASN A 1 188 ? 16.616 13.717 -21.754 1.00 85.94 188 ASN A CA 1
ATOM 1502 C C . ASN A 1 188 ? 17.099 12.968 -23.009 1.00 85.94 188 ASN A C 1
ATOM 1504 O O . ASN A 1 188 ? 18.288 12.696 -23.131 1.00 85.94 188 ASN A O 1
ATOM 1508 N N . GLU A 1 189 ? 16.212 12.622 -23.949 1.00 82.62 189 GLU A N 1
ATOM 1509 C CA . GLU A 1 189 ? 16.605 11.974 -25.203 1.00 82.62 189 GLU A CA 1
ATOM 1510 C C . GLU A 1 189 ? 17.391 12.886 -26.135 1.00 82.62 189 GLU A C 1
ATOM 1512 O O . GLU A 1 189 ? 18.319 12.433 -26.795 1.00 82.62 189 GLU A O 1
ATOM 1517 N N . THR A 1 190 ? 17.054 14.169 -26.145 1.00 75.88 190 THR A N 1
ATOM 1518 C CA . THR A 1 190 ? 17.671 15.171 -27.018 1.00 75.88 190 THR A CA 1
ATOM 1519 C C . THR A 1 190 ? 18.610 16.109 -26.261 1.00 75.88 190 THR A C 1
ATOM 1521 O O . THR A 1 190 ? 19.010 17.140 -26.800 1.00 75.88 190 THR A O 1
ATOM 1524 N N . ALA A 1 191 ? 18.919 15.807 -24.997 1.00 79.75 191 ALA A N 1
ATOM 1525 C CA . ALA A 1 191 ? 19.796 16.638 -24.185 1.00 79.75 191 ALA A CA 1
ATOM 1526 C C . ALA A 1 191 ? 21.249 16.535 -24.691 1.00 79.75 191 ALA A C 1
ATOM 1528 O O . ALA A 1 191 ? 21.722 15.431 -24.971 1.00 79.75 191 ALA A O 1
ATOM 1529 N N . PRO A 1 192 ? 21.973 17.662 -24.825 1.00 75.38 192 PRO A N 1
ATOM 1530 C CA . PRO A 1 192 ? 23.374 17.627 -25.213 1.00 75.38 192 PRO A CA 1
ATOM 1531 C C . PRO A 1 192 ? 24.206 16.962 -24.112 1.00 75.38 192 PRO A C 1
ATOM 1533 O O . PRO A 1 192 ? 24.078 17.289 -22.931 1.00 75.38 192 PRO A O 1
ATOM 1536 N N . ALA A 1 193 ? 25.089 16.054 -24.515 1.00 82.12 193 ALA A N 1
ATOM 1537 C CA . ALA A 1 193 ? 26.044 15.399 -23.634 1.00 82.12 193 ALA A CA 1
ATOM 1538 C C . ALA A 1 193 ? 27.472 15.683 -24.107 1.00 82.12 193 ALA A C 1
ATOM 1540 O O . ALA A 1 193 ? 27.753 15.668 -25.304 1.00 82.12 193 ALA A O 1
ATOM 1541 N N . GLU A 1 194 ? 28.372 15.931 -23.157 1.00 82.38 194 GLU A N 1
ATOM 1542 C CA . GLU A 1 194 ? 29.783 16.237 -23.430 1.00 82.38 194 GLU A CA 1
ATOM 1543 C C . GLU A 1 194 ? 30.558 15.002 -23.914 1.00 82.38 194 GLU A C 1
ATOM 1545 O O . GLU A 1 194 ? 31.499 15.120 -24.700 1.00 82.38 194 GLU A O 1
ATOM 1550 N N . SER A 1 195 ? 30.137 13.805 -23.491 1.00 87.19 195 SER A N 1
ATOM 1551 C CA . SER A 1 195 ? 30.708 12.532 -23.925 1.00 87.19 195 SER A CA 1
ATOM 1552 C C . SER A 1 195 ? 29.647 11.420 -24.013 1.00 87.19 195 SER A C 1
ATOM 1554 O O . SER A 1 195 ? 28.601 11.507 -23.361 1.00 87.19 195 SER A O 1
ATOM 1556 N N . PRO A 1 196 ? 29.910 10.324 -24.757 1.00 84.31 196 PRO A N 1
ATOM 1557 C CA . PRO A 1 196 ? 29.020 9.159 -24.792 1.00 84.31 196 PRO A CA 1
ATOM 1558 C C . PRO A 1 196 ? 28.776 8.538 -23.409 1.00 84.31 196 PRO A C 1
ATOM 1560 O O . PRO A 1 196 ? 27.679 8.067 -23.123 1.00 84.31 196 PRO A O 1
ATOM 1563 N N . LEU A 1 197 ? 29.781 8.558 -22.526 1.00 87.06 197 LEU A N 1
ATOM 1564 C CA . LEU A 1 197 ? 29.656 8.063 -21.151 1.00 87.06 197 LEU A CA 1
ATOM 1565 C C . LEU A 1 197 ? 28.761 8.966 -20.295 1.00 87.06 197 LEU A C 1
ATOM 1567 O O . LEU A 1 197 ? 27.996 8.462 -19.472 1.00 87.06 197 LEU A O 1
ATOM 1571 N N . ASP A 1 198 ? 28.818 10.280 -20.500 1.00 89.50 198 ASP A N 1
ATOM 1572 C CA . ASP A 1 198 ? 27.941 11.213 -19.792 1.00 89.50 198 ASP A CA 1
ATOM 1573 C C . ASP A 1 198 ? 26.497 11.090 -20.279 1.00 89.50 198 ASP A C 1
ATOM 1575 O O . ASP A 1 198 ? 25.585 11.092 -19.456 1.00 89.50 198 ASP A O 1
ATOM 1579 N N . ALA A 1 199 ? 26.280 10.857 -21.578 1.00 91.00 199 ALA A N 1
ATOM 1580 C CA . ALA A 1 199 ? 24.957 10.536 -22.117 1.00 91.00 199 ALA A CA 1
ATOM 1581 C C . ALA A 1 199 ? 24.368 9.268 -21.469 1.00 91.00 199 ALA A C 1
ATOM 1583 O O . ALA A 1 199 ? 23.200 9.248 -21.072 1.00 91.00 199 ALA A O 1
ATOM 1584 N N . VAL A 1 200 ? 25.187 8.223 -21.292 1.00 92.31 200 VAL A N 1
ATOM 1585 C CA . VAL A 1 200 ? 24.789 6.990 -20.591 1.00 92.31 200 VAL A CA 1
ATOM 1586 C C . VAL A 1 200 ? 24.420 7.276 -19.134 1.00 92.31 200 VAL A C 1
ATOM 1588 O O . VAL A 1 200 ? 23.384 6.809 -18.663 1.00 92.31 200 VAL A O 1
ATOM 1591 N N . ARG A 1 201 ? 25.222 8.072 -18.414 1.00 92.12 201 ARG A N 1
ATOM 1592 C CA . ARG A 1 201 ? 24.949 8.442 -17.013 1.00 92.12 201 ARG A CA 1
ATOM 1593 C C . ARG A 1 201 ? 23.688 9.289 -16.862 1.00 92.12 201 ARG A C 1
ATOM 1595 O O . ARG A 1 201 ? 22.898 9.030 -15.958 1.00 92.12 201 ARG A O 1
ATOM 1602 N N . GLN A 1 202 ? 23.473 10.260 -17.749 1.00 92.06 202 GLN A N 1
ATOM 1603 C CA . GLN A 1 202 ? 22.255 11.073 -17.772 1.00 92.06 202 GLN A CA 1
ATOM 1604 C C . GLN A 1 202 ? 21.021 10.197 -18.018 1.00 92.06 202 GLN A C 1
ATOM 1606 O O . GLN A 1 202 ? 20.023 10.322 -17.303 1.00 92.06 202 GLN A O 1
ATOM 1611 N N . ARG A 1 203 ? 21.102 9.253 -18.969 1.00 93.88 203 ARG A N 1
ATOM 1612 C CA . ARG A 1 203 ? 20.023 8.289 -19.216 1.00 93.88 203 ARG A CA 1
ATOM 1613 C C . ARG A 1 203 ? 19.762 7.407 -18.000 1.00 93.88 203 ARG A C 1
ATOM 1615 O O . ARG A 1 203 ? 18.609 7.259 -17.608 1.00 93.88 203 ARG A O 1
ATOM 1622 N N . HIS A 1 204 ? 20.817 6.864 -17.397 1.00 94.75 204 HIS A N 1
ATOM 1623 C CA . HIS A 1 204 ? 20.726 6.055 -16.185 1.00 94.75 204 HIS A CA 1
ATOM 1624 C C . HIS A 1 204 ? 20.035 6.827 -15.053 1.00 94.75 204 HIS A C 1
ATOM 1626 O O . HIS A 1 204 ? 19.083 6.332 -14.463 1.00 94.75 204 HIS A O 1
ATOM 1632 N N . GLN A 1 205 ? 20.438 8.075 -14.799 1.00 93.62 205 GLN A N 1
ATOM 1633 C CA . GLN A 1 205 ? 19.824 8.906 -13.764 1.00 93.62 205 GLN A CA 1
ATOM 1634 C C . GLN A 1 205 ? 18.339 9.184 -14.040 1.00 93.62 205 GLN A C 1
ATOM 1636 O O . GLN A 1 205 ? 17.522 9.172 -13.119 1.00 93.62 205 GLN A O 1
ATOM 1641 N N . ALA A 1 206 ? 17.968 9.427 -15.298 1.00 94.44 206 ALA A N 1
ATOM 1642 C CA . ALA A 1 206 ? 16.572 9.614 -15.677 1.00 94.44 206 ALA A CA 1
ATOM 1643 C C . ALA A 1 206 ? 15.742 8.332 -15.484 1.00 94.44 206 ALA A C 1
ATOM 1645 O O . ALA A 1 206 ? 14.592 8.410 -15.056 1.00 94.44 206 ALA A O 1
ATOM 1646 N N . LEU A 1 207 ? 16.331 7.161 -15.749 1.00 95.81 207 LEU A N 1
ATOM 1647 C CA . LEU A 1 207 ? 15.707 5.861 -15.506 1.00 95.81 207 LEU A CA 1
ATOM 1648 C C . LEU A 1 207 ? 15.543 5.580 -14.005 1.00 95.81 207 LEU A C 1
ATOM 1650 O O . LEU A 1 207 ? 14.482 5.122 -13.593 1.00 95.81 207 LEU A O 1
ATOM 1654 N N . SER A 1 208 ? 16.536 5.916 -13.176 1.00 95.00 208 SER A N 1
ATOM 1655 C CA . SER A 1 208 ? 16.420 5.824 -11.713 1.00 95.00 208 SER A CA 1
ATOM 1656 C C . SER A 1 208 ? 15.274 6.685 -11.182 1.00 95.00 208 SER A C 1
ATOM 1658 O O . SER A 1 208 ? 14.467 6.204 -10.396 1.00 95.00 208 SER A O 1
ATOM 1660 N N . LYS A 1 209 ? 15.125 7.922 -11.676 1.00 94.00 209 LYS A N 1
ATOM 1661 C CA . LYS A 1 209 ? 13.986 8.784 -11.310 1.00 94.00 209 LYS A CA 1
ATOM 1662 C C . LYS A 1 209 ? 12.634 8.204 -11.731 1.00 94.00 209 LYS A C 1
ATOM 1664 O O . LYS A 1 209 ? 11.644 8.426 -11.042 1.00 94.00 209 LYS A O 1
ATOM 1669 N N . LEU A 1 210 ? 12.577 7.484 -12.857 1.00 96.00 210 LEU A N 1
ATOM 1670 C CA . LEU A 1 210 ? 11.368 6.759 -13.249 1.00 96.00 210 LEU A CA 1
ATOM 1671 C C . LEU A 1 210 ? 11.056 5.637 -12.254 1.00 96.00 210 LEU A C 1
ATOM 1673 O O . LEU A 1 210 ? 9.901 5.493 -11.880 1.00 96.00 210 LEU A O 1
ATOM 1677 N N . LEU A 1 211 ? 12.053 4.868 -11.805 1.00 96.12 211 LEU A N 1
ATOM 1678 C CA . LEU A 1 211 ? 11.836 3.819 -10.799 1.00 96.12 211 LEU A CA 1
ATOM 1679 C C . LEU A 1 211 ? 11.392 4.402 -9.454 1.00 96.12 211 LEU A C 1
ATOM 1681 O O . LEU A 1 211 ? 10.464 3.883 -8.842 1.00 96.12 211 LEU A O 1
ATOM 1685 N N . GLU A 1 212 ? 11.988 5.518 -9.032 1.00 94.62 212 GLU A N 1
ATOM 1686 C CA . GLU A 1 212 ? 11.577 6.247 -7.827 1.00 94.62 212 GLU A CA 1
ATOM 1687 C C . GLU A 1 212 ? 10.109 6.696 -7.890 1.00 94.62 212 GLU A C 1
ATOM 1689 O O . GLU A 1 212 ? 9.402 6.608 -6.887 1.00 94.62 212 GLU A O 1
ATOM 1694 N N . SER A 1 213 ? 9.620 7.141 -9.055 1.00 94.12 213 SER A N 1
ATOM 1695 C CA . SER A 1 213 ? 8.234 7.608 -9.202 1.00 94.12 213 SER A CA 1
ATOM 1696 C C . SER A 1 213 ? 7.195 6.486 -9.218 1.00 94.12 213 SER A C 1
ATOM 1698 O O . SER A 1 213 ? 6.010 6.763 -9.029 1.00 94.12 213 SER A O 1
ATOM 1700 N N . ILE A 1 214 ? 7.619 5.237 -9.425 1.00 95.44 214 ILE A N 1
ATOM 1701 C CA . ILE A 1 214 ? 6.760 4.045 -9.381 1.00 95.44 214 ILE A CA 1
ATOM 1702 C C . ILE A 1 214 ? 7.089 3.120 -8.202 1.00 95.44 214 ILE A C 1
ATOM 1704 O O . ILE A 1 214 ? 6.643 1.969 -8.182 1.00 95.44 214 ILE A O 1
ATOM 1708 N N . ALA A 1 215 ? 7.883 3.597 -7.241 1.00 93.88 215 ALA A N 1
ATOM 1709 C CA . ALA A 1 215 ? 8.359 2.789 -6.131 1.00 93.88 215 ALA A CA 1
ATOM 1710 C C . ALA A 1 215 ? 7.202 2.307 -5.238 1.00 93.88 215 ALA A C 1
ATOM 1712 O O . ALA A 1 215 ? 6.327 3.088 -4.862 1.00 93.88 215 ALA A O 1
ATOM 1713 N N . GLY A 1 216 ? 7.193 1.021 -4.893 1.00 92.50 216 GLY A N 1
ATOM 1714 C CA . GLY A 1 216 ? 6.171 0.389 -4.059 1.00 92.50 216 GLY A CA 1
ATOM 1715 C C . GLY A 1 216 ? 4.801 0.203 -4.724 1.00 92.50 216 GLY A C 1
ATOM 1716 O O . GLY A 1 216 ? 3.872 -0.230 -4.047 1.00 92.50 216 GLY A O 1
ATOM 1717 N N . LEU A 1 217 ? 4.658 0.512 -6.019 1.00 93.06 217 LEU A N 1
ATOM 1718 C CA . LEU A 1 217 ? 3.395 0.405 -6.757 1.00 93.06 217 LEU A CA 1
ATOM 1719 C C . LEU A 1 217 ? 3.356 -0.868 -7.607 1.00 93.06 217 LEU A C 1
ATOM 1721 O O . LEU A 1 217 ? 4.227 -1.086 -8.462 1.00 93.06 217 LEU A O 1
ATOM 1725 N N . TYR A 1 218 ? 2.323 -1.692 -7.401 1.00 90.69 218 TYR A N 1
ATOM 1726 C CA . TYR A 1 218 ? 2.207 -2.993 -8.051 1.00 90.69 218 TYR A CA 1
ATOM 1727 C C . TYR A 1 218 ? 1.227 -3.003 -9.233 1.00 90.69 218 TYR A C 1
ATOM 1729 O O . TYR A 1 218 ? 0.027 -2.736 -9.106 1.00 90.69 218 TYR A O 1
ATOM 1737 N N . ILE A 1 219 ? 1.740 -3.439 -10.384 1.00 93.44 219 ILE A N 1
ATOM 1738 C CA . ILE A 1 219 ? 0.945 -3.902 -11.525 1.00 93.44 219 ILE A CA 1
ATOM 1739 C C . ILE A 1 219 ? 1.505 -5.249 -12.018 1.00 93.44 219 ILE A C 1
ATOM 1741 O O . ILE A 1 219 ? 2.722 -5.453 -11.947 1.00 93.44 219 ILE A O 1
ATOM 1745 N N . PRO A 1 220 ? 0.676 -6.167 -12.549 1.00 92.06 220 PRO A N 1
ATOM 1746 C CA . PRO A 1 220 ? 1.149 -7.472 -13.020 1.00 92.06 220 PRO A CA 1
ATOM 1747 C C . PRO A 1 220 ? 2.216 -7.367 -14.118 1.00 92.06 220 PRO A C 1
ATOM 1749 O O . PRO A 1 220 ? 3.193 -8.113 -14.114 1.00 92.06 220 PRO A O 1
ATOM 1752 N N . GLN A 1 221 ? 2.066 -6.395 -15.021 1.00 94.19 221 GLN A N 1
ATOM 1753 C CA . GLN A 1 221 ? 2.950 -6.179 -16.169 1.00 94.19 221 GLN A CA 1
ATOM 1754 C C . GLN A 1 221 ? 4.263 -5.458 -15.813 1.00 94.19 221 GLN A C 1
ATOM 1756 O O . GLN A 1 221 ? 5.059 -5.194 -16.711 1.00 94.19 221 GLN A O 1
ATOM 1761 N N . ARG A 1 222 ? 4.524 -5.126 -14.536 1.00 93.94 222 ARG A N 1
ATOM 1762 C CA . ARG A 1 222 ? 5.643 -4.253 -14.128 1.00 93.94 222 ARG A CA 1
ATOM 1763 C C . ARG A 1 222 ? 6.995 -4.723 -14.665 1.00 93.94 222 ARG A C 1
ATOM 1765 O O . ARG A 1 222 ? 7.685 -3.938 -15.301 1.00 93.94 222 ARG A O 1
ATOM 1772 N N . ARG A 1 223 ? 7.363 -5.988 -14.444 1.00 92.88 223 ARG A N 1
ATOM 1773 C CA . ARG A 1 223 ? 8.677 -6.519 -14.859 1.00 92.88 223 ARG A CA 1
ATOM 1774 C C . ARG A 1 223 ? 8.877 -6.408 -16.367 1.00 92.88 223 ARG A C 1
ATOM 1776 O O . ARG A 1 223 ? 9.807 -5.758 -16.823 1.00 92.88 223 ARG A O 1
ATOM 1783 N N . THR A 1 224 ? 7.920 -6.928 -17.132 1.00 94.88 224 THR A N 1
ATOM 1784 C CA . THR A 1 224 ? 7.947 -6.876 -18.599 1.00 94.88 224 THR A CA 1
ATOM 1785 C C . THR A 1 224 ? 7.919 -5.439 -19.125 1.00 94.88 224 THR A C 1
ATOM 1787 O O . THR A 1 224 ? 8.542 -5.139 -20.141 1.00 94.88 224 THR A O 1
ATOM 1790 N N . LEU A 1 225 ? 7.234 -4.525 -18.431 1.00 96.19 225 LEU A N 1
ATOM 1791 C CA . LEU A 1 225 ? 7.240 -3.101 -18.754 1.00 96.19 225 LEU A CA 1
ATOM 1792 C C . LEU A 1 225 ? 8.634 -2.497 -18.557 1.00 96.19 225 LEU A C 1
ATOM 1794 O O . LEU A 1 225 ? 9.109 -1.787 -19.440 1.00 96.19 225 LEU A O 1
ATOM 1798 N N . LEU A 1 226 ? 9.302 -2.796 -17.440 1.00 96.25 226 LEU A N 1
ATOM 1799 C CA . LEU A 1 226 ? 10.669 -2.342 -17.181 1.00 96.25 226 LEU A CA 1
ATOM 1800 C C . LEU A 1 226 ? 11.670 -2.922 -18.185 1.00 96.25 226 LEU A C 1
ATOM 1802 O O . LEU A 1 226 ? 12.575 -2.205 -18.605 1.00 96.25 226 LEU A O 1
ATOM 1806 N N . ASP A 1 227 ? 11.467 -4.153 -18.654 1.00 95.44 227 ASP A N 1
ATOM 1807 C CA . ASP A 1 227 ? 12.283 -4.744 -19.721 1.00 95.44 227 ASP A CA 1
ATOM 1808 C C . ASP A 1 227 ? 12.109 -3.985 -21.047 1.00 95.44 227 ASP A C 1
ATOM 1810 O O . ASP A 1 227 ? 13.089 -3.670 -21.723 1.00 95.44 227 ASP A O 1
ATOM 1814 N N . GLN A 1 228 ? 10.875 -3.606 -21.405 1.00 96.31 228 GLN A N 1
ATOM 1815 C CA . GLN A 1 228 ? 10.618 -2.766 -22.584 1.00 96.31 228 GLN A CA 1
ATOM 1816 C C . GLN A 1 228 ? 11.234 -1.367 -22.443 1.00 96.31 228 GLN A C 1
ATOM 1818 O O . GLN A 1 228 ? 11.757 -0.821 -23.413 1.00 96.31 228 GLN A O 1
ATOM 1823 N N . VAL A 1 229 ? 11.217 -0.792 -21.237 1.00 96.44 229 VAL A N 1
ATOM 1824 C CA . VAL A 1 229 ? 11.894 0.480 -20.936 1.00 96.44 229 VAL A CA 1
ATOM 1825 C C . VAL A 1 229 ? 13.415 0.343 -21.078 1.00 96.44 229 VAL A C 1
ATOM 1827 O O . VAL A 1 229 ? 14.054 1.219 -21.664 1.00 96.44 229 VAL A O 1
ATOM 1830 N N . ALA A 1 230 ? 13.995 -0.758 -20.592 1.00 95.75 230 ALA A N 1
ATOM 1831 C CA . ALA A 1 230 ? 15.419 -1.060 -20.718 1.00 95.75 230 ALA A CA 1
ATOM 1832 C C . ALA A 1 230 ? 15.831 -1.217 -22.189 1.00 95.75 230 ALA A C 1
ATOM 1834 O O . ALA A 1 230 ? 16.829 -0.635 -22.625 1.00 95.75 230 ALA A O 1
ATOM 1835 N N . GLN A 1 231 ? 15.030 -1.942 -22.975 1.00 95.19 231 GLN A N 1
ATOM 1836 C CA . GLN A 1 231 ? 15.247 -2.105 -24.410 1.00 95.19 231 GLN A CA 1
ATOM 1837 C C . GLN A 1 231 ? 15.171 -0.759 -25.131 1.00 95.19 231 GLN A C 1
ATOM 1839 O O . GLN A 1 231 ? 16.098 -0.403 -25.860 1.00 95.19 231 GLN A O 1
ATOM 1844 N N . TRP A 1 232 ? 14.126 0.029 -24.856 1.00 94.81 232 TRP A N 1
ATOM 1845 C CA . TRP A 1 232 ? 13.983 1.369 -25.414 1.00 94.81 232 TRP A CA 1
ATOM 1846 C C . TRP A 1 232 ? 15.220 2.216 -25.106 1.00 94.81 232 TRP A C 1
ATOM 1848 O O . TRP A 1 232 ? 15.811 2.780 -26.019 1.00 94.81 232 TRP A O 1
ATOM 1858 N N . ALA A 1 233 ? 15.696 2.249 -23.859 1.00 93.94 233 ALA A N 1
ATOM 1859 C CA . ALA A 1 233 ? 16.908 2.991 -23.516 1.00 93.94 233 ALA A CA 1
ATOM 1860 C C . ALA A 1 233 ? 18.153 2.467 -24.257 1.00 93.94 233 ALA A C 1
ATOM 1862 O O . ALA A 1 233 ? 18.965 3.264 -24.727 1.00 93.94 233 ALA A O 1
ATOM 1863 N N . SER A 1 234 ? 18.286 1.147 -24.398 1.00 94.62 234 SER A N 1
ATOM 1864 C CA . SER A 1 234 ? 19.430 0.481 -25.034 1.00 94.62 234 SER A CA 1
ATOM 1865 C C . SER A 1 234 ? 19.564 0.772 -26.524 1.00 94.62 234 SER A C 1
ATOM 1867 O O . SER A 1 234 ? 20.685 0.882 -27.015 1.00 94.62 234 SER A O 1
ATOM 1869 N N . ASP A 1 235 ? 18.460 0.923 -27.256 1.00 92.75 235 ASP A N 1
ATOM 1870 C CA . ASP A 1 235 ? 18.503 1.183 -28.706 1.00 92.75 235 ASP A CA 1
ATOM 1871 C C . ASP A 1 235 ? 19.087 2.566 -29.055 1.00 92.75 235 ASP A C 1
ATOM 1873 O O . ASP A 1 235 ? 19.347 2.852 -30.220 1.00 92.75 235 ASP A O 1
ATOM 1877 N N . ARG A 1 236 ? 19.296 3.439 -28.059 1.00 90.62 236 ARG A N 1
ATOM 1878 C CA . ARG A 1 236 ? 19.881 4.779 -28.234 1.00 90.62 236 ARG A CA 1
ATOM 1879 C C . ARG A 1 236 ? 21.399 4.786 -28.041 1.00 90.62 236 ARG A C 1
ATOM 1881 O O . ARG A 1 236 ? 22.017 5.841 -28.158 1.00 90.62 236 ARG A O 1
ATOM 1888 N N . PHE A 1 237 ? 21.996 3.633 -27.725 1.00 91.81 237 PHE A N 1
ATOM 1889 C CA . PHE A 1 237 ? 23.427 3.494 -27.476 1.00 91.81 237 PHE A CA 1
ATOM 1890 C C . PHE A 1 237 ? 24.000 2.258 -28.178 1.00 91.81 237 PHE A C 1
ATOM 1892 O O . PHE A 1 237 ? 23.646 1.116 -27.872 1.00 91.81 237 PHE A O 1
ATOM 1899 N N . ASP A 1 238 ? 24.969 2.491 -29.061 1.00 89.94 238 ASP A N 1
ATOM 1900 C CA . ASP A 1 238 ? 25.622 1.427 -29.831 1.00 89.94 238 ASP A CA 1
ATOM 1901 C C . ASP A 1 238 ? 26.537 0.547 -28.974 1.00 89.94 238 ASP A C 1
ATOM 1903 O O . ASP A 1 238 ? 26.671 -0.641 -29.236 1.00 89.94 238 ASP A O 1
ATOM 1907 N N . ASP A 1 239 ? 27.148 1.102 -27.924 1.00 93.12 239 ASP A N 1
ATOM 1908 C CA . ASP A 1 239 ? 28.140 0.393 -27.103 1.00 93.12 239 ASP A CA 1
ATOM 1909 C C . ASP A 1 239 ? 27.595 -0.104 -25.759 1.00 93.12 239 ASP A C 1
ATOM 1911 O O . ASP A 1 239 ? 28.276 -0.865 -25.065 1.00 93.12 239 ASP A O 1
ATOM 1915 N N . TYR A 1 240 ? 26.381 0.301 -25.376 1.00 94.31 240 TYR A N 1
ATOM 1916 C CA . TYR A 1 240 ? 25.824 0.059 -24.043 1.00 94.31 240 TYR A CA 1
ATOM 1917 C C . TYR A 1 240 ? 24.439 -0.593 -24.107 1.00 94.31 240 TYR A C 1
ATOM 1919 O O . TYR A 1 240 ? 23.663 -0.358 -25.030 1.00 94.31 240 TYR A O 1
ATOM 1927 N N . VAL A 1 241 ? 24.143 -1.419 -23.105 1.00 95.62 241 VAL A N 1
ATOM 1928 C CA . VAL A 1 241 ? 22.839 -2.049 -22.864 1.00 95.62 241 VAL A CA 1
ATOM 1929 C C . VAL A 1 241 ? 22.394 -1.679 -21.462 1.00 95.62 241 VAL A C 1
ATOM 1931 O O . VAL A 1 241 ? 23.152 -1.855 -20.509 1.00 95.62 241 VAL A O 1
ATOM 1934 N N . PHE A 1 242 ? 21.172 -1.184 -21.349 1.00 96.69 242 PHE A N 1
ATOM 1935 C CA . PHE A 1 242 ? 20.470 -1.030 -20.087 1.00 96.69 242 PHE A CA 1
ATOM 1936 C C . PHE A 1 242 ? 19.735 -2.329 -19.788 1.00 96.69 242 PHE A C 1
ATOM 1938 O O . PHE A 1 242 ? 19.068 -2.881 -20.661 1.00 96.69 242 PHE A O 1
ATOM 1945 N N . VAL A 1 243 ? 19.862 -2.804 -18.557 1.00 95.56 243 VAL A N 1
ATOM 1946 C CA . VAL A 1 243 ? 19.242 -4.039 -18.088 1.00 95.56 243 VAL A CA 1
ATOM 1947 C C . VAL A 1 243 ? 18.283 -3.711 -16.958 1.00 95.56 243 VAL A C 1
ATOM 1949 O O . VAL A 1 243 ? 18.616 -2.953 -16.042 1.00 95.56 243 VAL A O 1
ATOM 1952 N N . SER A 1 244 ? 17.072 -4.252 -17.065 1.00 94.94 244 SER A N 1
ATOM 1953 C CA . SER A 1 244 ? 16.023 -4.089 -16.066 1.00 94.94 244 SER A CA 1
ATOM 1954 C C . SER A 1 244 ? 16.470 -4.693 -14.730 1.00 94.94 244 SER A C 1
ATOM 1956 O O . SER A 1 244 ? 16.929 -5.834 -14.704 1.00 94.94 244 SER A O 1
ATOM 1958 N N . PRO A 1 245 ? 16.313 -3.973 -13.607 1.00 91.12 245 PRO A N 1
ATOM 1959 C CA . PRO A 1 245 ? 16.652 -4.503 -12.285 1.00 91.12 245 PRO A CA 1
ATOM 1960 C C . PRO A 1 245 ? 15.730 -5.629 -11.814 1.00 91.12 245 PRO A C 1
ATOM 1962 O O . PRO A 1 245 ? 15.979 -6.236 -10.781 1.00 91.12 245 PRO A O 1
ATOM 1965 N N . GLU A 1 246 ? 14.629 -5.873 -12.524 1.00 92.00 246 GLU A N 1
ATOM 1966 C CA . GLU A 1 246 ? 13.655 -6.908 -12.185 1.00 92.00 246 GLU A CA 1
ATOM 1967 C C . GLU A 1 246 ? 13.560 -7.986 -13.285 1.00 92.00 246 GLU A C 1
ATOM 1969 O O . GLU A 1 246 ? 12.610 -8.773 -13.278 1.00 92.00 246 GLU A O 1
ATOM 1974 N N . GLU A 1 247 ? 14.527 -8.030 -14.221 1.00 87.12 247 GLU A N 1
ATOM 1975 C CA . GLU A 1 247 ? 14.595 -9.027 -15.309 1.00 87.12 247 GLU A CA 1
ATOM 1976 C C . GLU A 1 247 ? 14.631 -10.453 -14.740 1.00 87.12 247 GLU A C 1
ATOM 1978 O O . GLU A 1 247 ? 13.918 -11.357 -15.186 1.00 87.12 247 GLU A O 1
ATOM 1983 N N . THR A 1 248 ? 15.441 -10.654 -13.699 1.00 85.06 248 THR A N 1
ATOM 1984 C CA . THR A 1 248 ? 15.556 -11.924 -12.987 1.00 85.06 248 THR A CA 1
ATOM 1985 C C . THR A 1 248 ? 14.770 -11.882 -11.678 1.00 85.06 248 THR A C 1
ATOM 1987 O O . THR A 1 248 ? 14.699 -10.878 -10.973 1.00 85.06 248 THR A O 1
ATOM 1990 N N . ARG A 1 249 ? 14.135 -13.010 -11.328 1.00 85.25 249 ARG A N 1
ATOM 1991 C CA . ARG A 1 249 ? 13.391 -13.129 -10.059 1.00 85.25 249 ARG A CA 1
ATOM 1992 C C . ARG A 1 249 ? 14.305 -13.220 -8.843 1.00 85.25 249 ARG A C 1
ATOM 1994 O O . ARG A 1 249 ? 13.854 -12.954 -7.734 1.00 85.25 249 ARG A O 1
ATOM 2001 N N . GLN A 1 250 ? 15.531 -13.678 -9.053 1.00 89.00 250 GLN A N 1
ATOM 2002 C CA . GLN A 1 250 ? 16.534 -13.884 -8.020 1.00 89.00 250 GLN A CA 1
ATOM 2003 C C . GLN A 1 250 ? 17.654 -12.872 -8.196 1.00 89.00 250 GLN A C 1
ATOM 2005 O O . GLN A 1 250 ? 17.898 -12.411 -9.308 1.00 89.00 250 GLN A O 1
ATOM 2010 N N . VAL A 1 251 ? 18.348 -12.556 -7.107 1.00 86.81 251 VAL A N 1
ATOM 2011 C CA . VAL A 1 251 ? 19.538 -11.708 -7.171 1.00 86.81 251 VAL A CA 1
ATOM 2012 C C . VAL A 1 251 ? 20.597 -12.376 -8.048 1.00 86.81 251 VAL A C 1
ATOM 2014 O O . VAL A 1 251 ? 21.190 -13.380 -7.665 1.00 86.81 251 VAL A O 1
ATOM 2017 N N . ASP A 1 252 ? 20.826 -11.798 -9.223 1.00 86.75 252 ASP A N 1
ATOM 2018 C CA . ASP A 1 252 ? 21.950 -12.106 -10.106 1.00 86.75 252 ASP A CA 1
ATOM 2019 C C . ASP A 1 252 ? 23.162 -11.180 -9.830 1.00 86.75 252 ASP A C 1
ATOM 2021 O O . ASP A 1 252 ? 23.083 -9.977 -10.108 1.00 86.75 252 ASP A O 1
ATOM 2025 N N . PRO A 1 253 ? 24.293 -11.703 -9.314 1.00 85.06 253 PRO A N 1
ATOM 2026 C CA . PRO A 1 253 ? 25.514 -10.928 -9.068 1.00 85.06 253 PRO A CA 1
ATOM 2027 C C . PRO A 1 253 ? 26.154 -10.339 -10.331 1.00 85.06 253 PRO A C 1
ATOM 2029 O O . PRO A 1 253 ? 26.969 -9.423 -10.236 1.00 85.06 253 PRO A O 1
ATOM 2032 N N . ALA A 1 254 ? 25.817 -10.857 -11.517 1.00 85.94 254 ALA A N 1
ATOM 2033 C CA . ALA A 1 254 ? 26.333 -10.343 -12.780 1.00 85.94 254 ALA A CA 1
ATOM 2034 C C . ALA A 1 254 ? 25.709 -8.999 -13.173 1.00 85.94 254 ALA A C 1
ATOM 2036 O O . ALA A 1 254 ? 26.220 -8.358 -14.085 1.00 85.94 254 ALA A O 1
ATOM 2037 N N . ILE A 1 255 ? 24.624 -8.571 -12.518 1.00 88.12 255 ILE A N 1
ATOM 2038 C CA . ILE A 1 255 ? 23.934 -7.308 -12.816 1.00 88.12 255 ILE A CA 1
ATOM 2039 C C . ILE A 1 255 ? 23.588 -6.496 -11.565 1.00 88.12 255 ILE A C 1
ATOM 2041 O O . ILE A 1 255 ? 23.539 -5.271 -11.652 1.00 88.12 255 ILE A O 1
ATOM 2045 N N . HIS A 1 256 ? 23.399 -7.127 -10.402 1.00 90.38 256 HIS A N 1
ATOM 2046 C CA . HIS A 1 256 ? 22.998 -6.450 -9.168 1.00 90.38 256 HIS A CA 1
ATOM 2047 C C . HIS A 1 256 ? 24.177 -6.058 -8.276 1.00 90.38 256 HIS A C 1
ATOM 2049 O O . HIS A 1 256 ? 25.154 -6.789 -8.132 1.00 90.38 256 HIS A O 1
ATOM 2055 N N . ASN A 1 257 ? 24.039 -4.920 -7.596 1.00 82.94 257 ASN A N 1
ATOM 2056 C CA . ASN A 1 257 ? 25.008 -4.354 -6.657 1.00 82.94 257 ASN A CA 1
ATOM 2057 C C . ASN A 1 257 ? 24.955 -5.036 -5.273 1.00 82.94 257 ASN A C 1
ATOM 2059 O O . ASN A 1 257 ? 24.945 -4.377 -4.235 1.00 82.94 257 ASN A O 1
ATOM 2063 N N . LEU A 1 258 ? 24.835 -6.365 -5.240 1.00 74.06 258 LEU A N 1
ATOM 2064 C CA . LEU A 1 258 ? 24.696 -7.150 -4.013 1.00 74.06 258 LEU A CA 1
ATOM 2065 C C . LEU A 1 258 ? 25.519 -8.434 -4.125 1.00 74.06 258 LEU A C 1
ATOM 2067 O O . LEU A 1 258 ? 25.057 -9.455 -4.630 1.00 74.06 258 LEU A O 1
ATOM 2071 N N . ALA A 1 259 ? 26.753 -8.383 -3.625 1.00 60.69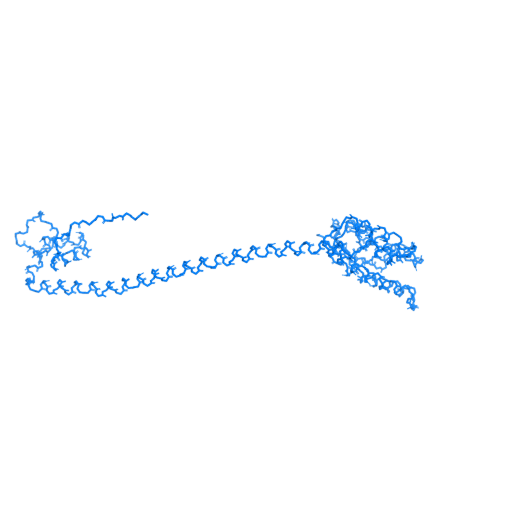 259 ALA A N 1
ATOM 2072 C CA . ALA A 1 259 ? 27.589 -9.569 -3.477 1.00 60.69 259 ALA A CA 1
ATOM 2073 C C . ALA A 1 259 ? 27.185 -10.346 -2.209 1.00 60.69 259 ALA A C 1
ATOM 2075 O O . ALA A 1 259 ? 27.099 -9.766 -1.128 1.00 60.69 259 ALA A O 1
ATOM 2076 N N . GLY A 1 260 ? 26.965 -11.660 -2.331 1.00 57.91 260 GLY A N 1
ATOM 2077 C CA . GLY A 1 260 ? 26.730 -12.562 -1.190 1.00 57.91 260 GLY A CA 1
ATOM 2078 C C . GLY A 1 260 ? 25.271 -12.776 -0.759 1.00 57.91 260 GLY A C 1
ATOM 2079 O O . GLY A 1 260 ? 25.049 -13.475 0.225 1.00 57.91 260 GLY A O 1
ATOM 2080 N N . LEU A 1 261 ? 24.289 -12.227 -1.486 1.00 63.75 261 LEU A N 1
ATOM 2081 C CA . LEU A 1 261 ? 22.847 -12.496 -1.304 1.00 63.75 261 LEU A CA 1
ATOM 2082 C C . LEU A 1 261 ? 22.277 -13.394 -2.419 1.00 63.75 261 LEU A C 1
ATOM 2084 O O . LEU A 1 261 ? 21.110 -13.286 -2.800 1.00 63.75 261 LEU A O 1
ATOM 2088 N N . GLU A 1 262 ? 23.112 -14.277 -2.964 1.00 64.44 262 GLU A N 1
ATOM 2089 C CA . GLU A 1 262 ? 22.703 -15.241 -3.985 1.00 64.44 262 GLU A CA 1
ATOM 2090 C C . GLU A 1 262 ? 21.538 -16.102 -3.464 1.00 64.44 262 GLU A C 1
ATOM 2092 O O . GLU A 1 262 ? 21.613 -16.691 -2.386 1.00 64.44 262 GLU A O 1
ATOM 2097 N N . GLY A 1 263 ? 20.439 -16.151 -4.223 1.00 68.38 263 GLY A N 1
ATOM 2098 C CA . GLY A 1 263 ? 19.236 -16.919 -3.878 1.00 68.38 263 GLY A CA 1
ATOM 2099 C C . GLY A 1 263 ? 18.084 -16.123 -3.250 1.00 68.38 263 GLY A C 1
ATOM 2100 O O . GLY A 1 263 ? 16.976 -16.656 -3.186 1.00 68.38 263 GLY A O 1
ATOM 2101 N N . HIS A 1 264 ? 18.287 -14.858 -2.859 1.00 82.75 264 HIS A N 1
ATOM 2102 C CA . HIS A 1 264 ? 17.187 -13.978 -2.438 1.00 82.75 264 HIS A CA 1
ATOM 2103 C C . HIS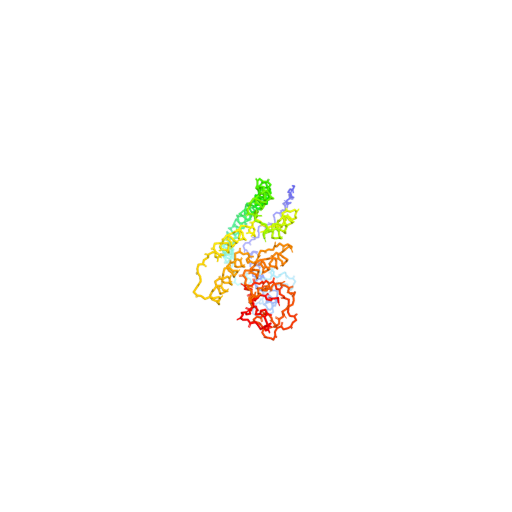 A 1 264 ? 16.300 -13.566 -3.622 1.00 82.75 264 HIS A C 1
ATOM 2105 O O . HIS A 1 264 ? 16.760 -13.491 -4.767 1.00 82.75 264 HIS A O 1
ATOM 2111 N N . THR A 1 265 ? 15.021 -13.294 -3.358 1.00 87.25 265 THR A N 1
ATOM 2112 C CA . THR A 1 265 ? 14.058 -12.825 -4.362 1.00 87.25 265 THR A CA 1
ATOM 2113 C C . THR A 1 265 ? 14.141 -11.312 -4.528 1.00 87.25 265 THR A C 1
ATOM 2115 O O . THR A 1 265 ? 14.157 -10.557 -3.555 1.00 87.25 265 THR A O 1
ATOM 2118 N N . VAL A 1 266 ? 14.184 -10.854 -5.781 1.00 88.06 266 VAL A N 1
ATOM 2119 C CA . VAL A 1 266 ? 14.096 -9.428 -6.105 1.00 88.06 266 VAL A CA 1
ATOM 2120 C C . VAL A 1 266 ? 12.658 -8.982 -5.881 1.00 88.06 266 VAL A C 1
ATOM 2122 O O . VAL A 1 266 ? 11.746 -9.393 -6.612 1.00 88.06 266 VAL A O 1
ATOM 2125 N N . ARG A 1 267 ? 12.466 -8.129 -4.875 1.00 88.31 267 ARG A N 1
ATOM 2126 C CA . ARG A 1 267 ? 11.179 -7.505 -4.580 1.00 88.31 267 ARG A CA 1
ATOM 2127 C C . ARG A 1 267 ? 10.923 -6.330 -5.513 1.00 88.31 267 ARG A C 1
ATOM 2129 O O . ARG A 1 267 ? 9.835 -6.222 -6.068 1.00 88.31 267 ARG A O 1
ATOM 2136 N N . GLU A 1 268 ? 11.915 -5.455 -5.660 1.00 90.31 268 GLU A N 1
ATOM 2137 C CA . GLU A 1 268 ? 11.777 -4.199 -6.397 1.00 90.31 268 GLU A CA 1
ATOM 2138 C C . GLU A 1 268 ? 13.131 -3.642 -6.858 1.00 90.31 268 GLU A C 1
ATOM 2140 O O . GLU A 1 268 ? 14.118 -3.705 -6.125 1.00 90.31 268 GLU A O 1
ATOM 2145 N N . GLY A 1 269 ? 13.171 -3.053 -8.055 1.00 90.00 269 GLY A N 1
ATOM 2146 C CA . GLY A 1 269 ? 14.342 -2.353 -8.580 1.00 90.00 269 GLY A CA 1
ATOM 2147 C C . GLY A 1 269 ? 14.410 -0.867 -8.217 1.00 90.00 269 GLY A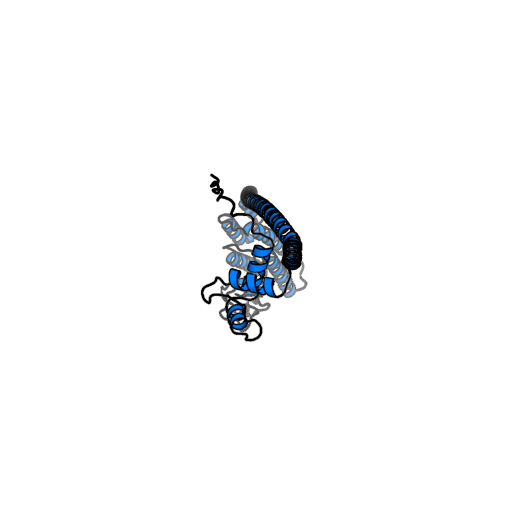 C 1
ATOM 2148 O O . GLY A 1 269 ? 13.400 -0.168 -8.233 1.00 90.00 269 GLY A O 1
ATOM 2149 N N . ARG A 1 270 ? 15.620 -0.359 -7.947 1.00 91.88 270 ARG A N 1
ATOM 2150 C CA . ARG A 1 270 ? 15.905 1.065 -7.667 1.00 91.88 270 ARG A CA 1
ATOM 2151 C C . ARG A 1 270 ? 16.731 1.745 -8.760 1.00 91.88 270 ARG A C 1
ATOM 2153 O O . ARG A 1 270 ? 16.593 2.949 -8.968 1.00 91.88 270 ARG A O 1
ATOM 2160 N N . SER A 1 271 ? 17.578 1.005 -9.470 1.00 95.00 271 SER A N 1
ATOM 2161 C CA . SER A 1 271 ? 18.356 1.520 -10.605 1.00 95.00 271 SER A CA 1
ATOM 2162 C C . SER A 1 271 ? 18.574 0.437 -11.662 1.00 95.00 271 SER A C 1
ATOM 2164 O O . SER A 1 271 ? 18.558 -0.745 -11.347 1.00 95.00 271 SER A O 1
ATOM 2166 N N . PHE A 1 272 ? 18.735 0.830 -12.928 1.00 95.88 272 PHE A N 1
ATOM 2167 C CA . PHE A 1 272 ? 18.997 -0.111 -14.024 1.00 95.88 272 PHE A CA 1
ATOM 2168 C C . PHE A 1 272 ? 20.481 -0.467 -14.073 1.00 95.88 272 PHE A C 1
ATOM 2170 O O . PHE A 1 272 ? 21.329 0.401 -13.878 1.00 95.88 272 PHE A O 1
ATOM 2177 N N . ALA A 1 273 ? 20.809 -1.708 -14.430 1.00 95.62 273 ALA A N 1
ATOM 2178 C CA . ALA A 1 273 ? 22.199 -2.049 -14.704 1.00 95.62 273 ALA A CA 1
ATOM 2179 C C . ALA A 1 273 ? 22.593 -1.507 -16.085 1.00 95.62 273 ALA A C 1
ATOM 2181 O O . ALA A 1 273 ? 21.760 -1.392 -16.987 1.00 95.62 273 ALA A O 1
ATOM 2182 N N . VAL A 1 274 ? 23.873 -1.197 -16.275 1.00 96.12 274 VAL A N 1
ATOM 2183 C CA . VAL A 1 274 ? 24.423 -0.789 -17.570 1.00 96.12 274 VAL A CA 1
ATOM 2184 C C . VAL A 1 274 ? 25.612 -1.663 -17.905 1.00 96.12 274 VAL A C 1
ATOM 2186 O O . VAL A 1 274 ? 26.572 -1.733 -17.140 1.00 96.12 274 VAL A O 1
ATOM 2189 N N . ILE A 1 275 ? 25.578 -2.292 -19.074 1.00 94.56 275 ILE A N 1
ATOM 2190 C CA . ILE A 1 275 ? 26.583 -3.250 -19.532 1.00 94.56 275 ILE A CA 1
ATOM 2191 C C . ILE A 1 275 ? 27.157 -2.783 -20.868 1.00 94.56 275 ILE A C 1
ATOM 2193 O O . ILE A 1 275 ? 26.427 -2.310 -21.737 1.00 94.56 275 ILE A O 1
ATOM 2197 N N . ARG A 1 276 ? 28.468 -2.941 -21.076 1.00 93.25 276 ARG A N 1
ATOM 2198 C CA . ARG A 1 276 ? 29.071 -2.750 -22.405 1.00 93.25 276 ARG A CA 1
ATOM 2199 C C . ARG A 1 276 ? 28.729 -3.910 -23.336 1.00 93.25 276 ARG A C 1
ATOM 2201 O O . ARG A 1 276 ? 28.994 -5.062 -23.000 1.00 93.25 276 ARG A O 1
ATOM 2208 N N . ARG A 1 277 ? 28.240 -3.618 -24.544 1.00 90.94 277 ARG A N 1
ATOM 2209 C CA . ARG A 1 277 ? 27.865 -4.633 -25.547 1.00 90.94 277 ARG A CA 1
ATOM 2210 C C . ARG A 1 277 ? 29.022 -5.552 -25.927 1.00 90.94 277 ARG A C 1
ATOM 2212 O O . ARG A 1 277 ? 28.836 -6.764 -25.968 1.00 90.94 277 ARG A O 1
ATOM 2219 N N . GLN A 1 278 ? 30.201 -4.980 -26.179 1.00 89.94 278 GLN A N 1
ATOM 2220 C CA . GLN A 1 278 ? 31.362 -5.723 -26.684 1.00 89.94 278 GLN A CA 1
ATOM 2221 C C . GLN A 1 278 ? 31.969 -6.660 -25.632 1.00 89.94 278 GLN A C 1
ATOM 2223 O O . GLN A 1 278 ? 32.226 -7.826 -25.912 1.00 89.94 278 GLN A O 1
ATOM 2228 N N . SER A 1 279 ? 32.197 -6.153 -24.419 1.00 89.44 279 SER A N 1
ATOM 2229 C CA . SER A 1 279 ? 32.903 -6.880 -23.357 1.00 89.44 279 SER A CA 1
ATOM 2230 C C . SER A 1 279 ? 31.976 -7.605 -22.385 1.00 89.44 279 SER A C 1
ATOM 2232 O O . SER A 1 279 ? 32.465 -8.370 -21.560 1.00 89.44 279 SER A O 1
ATOM 2234 N N . ARG A 1 280 ? 30.662 -7.337 -22.430 1.00 88.56 280 ARG A N 1
ATOM 2235 C CA . ARG A 1 280 ? 29.669 -7.789 -21.436 1.00 88.56 280 ARG A CA 1
ATOM 2236 C C . ARG A 1 280 ? 30.021 -7.405 -19.993 1.00 88.56 280 ARG A C 1
ATOM 2238 O O . ARG A 1 280 ? 29.483 -7.965 -19.049 1.00 88.56 280 ARG A O 1
ATOM 2245 N N . THR A 1 281 ? 30.903 -6.423 -19.814 1.00 89.94 281 THR A N 1
ATOM 2246 C CA . THR A 1 281 ? 31.297 -5.926 -18.494 1.00 89.94 281 THR A CA 1
ATOM 2247 C C . THR A 1 281 ? 30.272 -4.925 -17.989 1.00 89.94 281 THR A C 1
ATOM 2249 O O . THR A 1 281 ? 29.934 -3.977 -18.710 1.00 89.94 281 THR A O 1
ATOM 2252 N N . VAL A 1 282 ? 29.839 -5.099 -16.744 1.00 90.12 282 VAL A N 1
ATOM 2253 C CA . VAL A 1 282 ? 28.988 -4.137 -16.044 1.00 90.12 282 VAL A CA 1
ATOM 2254 C C . VAL A 1 282 ? 29.762 -2.844 -15.810 1.00 90.12 282 VAL A C 1
ATOM 2256 O O . VAL A 1 282 ? 30.882 -2.846 -15.306 1.00 90.12 282 VAL A O 1
ATOM 2259 N N . VAL A 1 283 ? 29.157 -1.736 -16.213 1.00 91.19 283 VAL A N 1
ATOM 2260 C CA . VAL A 1 283 ? 29.644 -0.369 -16.004 1.00 91.19 283 VAL A CA 1
ATOM 2261 C C . VAL A 1 283 ? 28.931 0.264 -14.814 1.00 91.19 283 VAL A C 1
ATOM 2263 O O . VAL A 1 283 ? 29.543 1.025 -14.069 1.00 91.19 283 VAL A O 1
ATOM 2266 N N . ILE A 1 284 ? 27.648 -0.057 -14.634 1.00 93.31 284 ILE A N 1
ATOM 2267 C CA . ILE A 1 284 ? 26.825 0.359 -13.496 1.00 93.31 284 ILE A CA 1
ATOM 2268 C C . ILE A 1 284 ? 26.021 -0.860 -13.050 1.00 93.31 284 ILE A C 1
ATOM 2270 O O . ILE A 1 284 ? 25.328 -1.457 -13.872 1.00 93.31 284 ILE A O 1
ATOM 2274 N N . TYR A 1 285 ? 26.137 -1.241 -11.781 1.00 93.06 285 TYR A N 1
ATOM 2275 C CA . TYR A 1 285 ? 25.322 -2.309 -11.205 1.00 93.06 285 TYR A CA 1
ATOM 2276 C C . TYR A 1 285 ? 23.934 -1.775 -10.833 1.00 93.06 285 TYR A C 1
ATOM 2278 O O . TYR A 1 285 ? 23.810 -0.630 -10.403 1.00 93.06 285 TYR A O 1
ATOM 2286 N N . ALA A 1 286 ? 22.911 -2.614 -10.983 1.00 93.12 286 ALA A N 1
ATOM 2287 C CA . ALA A 1 286 ? 21.551 -2.326 -10.551 1.00 93.12 286 ALA A CA 1
ATOM 2288 C C . ALA A 1 286 ? 21.425 -2.413 -9.026 1.00 93.12 286 ALA A C 1
ATOM 2290 O O . ALA A 1 286 ? 21.800 -3.411 -8.410 1.00 93.12 286 ALA A O 1
ATOM 2291 N N . ASP A 1 287 ? 20.821 -1.400 -8.423 1.00 92.38 287 ASP A N 1
ATOM 2292 C CA . ASP A 1 287 ? 20.404 -1.418 -7.029 1.00 92.38 287 ASP A CA 1
ATOM 2293 C C . ASP A 1 287 ? 18.985 -1.981 -6.937 1.00 92.38 287 ASP A C 1
ATOM 2295 O O . ASP A 1 287 ? 18.094 -1.595 -7.700 1.00 92.38 287 ASP A O 1
ATOM 2299 N N . ILE A 1 288 ? 18.763 -2.872 -5.974 1.00 91.56 288 ILE A N 1
ATOM 2300 C CA . ILE A 1 288 ? 17.492 -3.574 -5.769 1.00 91.56 288 ILE A CA 1
ATOM 2301 C C . ILE A 1 288 ? 17.132 -3.648 -4.283 1.00 91.56 288 ILE A C 1
ATOM 2303 O O . ILE A 1 288 ? 17.960 -3.410 -3.403 1.00 91.56 288 ILE A O 1
ATOM 2307 N N . ILE A 1 289 ? 15.880 -3.996 -4.014 1.00 88.25 289 ILE A N 1
ATOM 2308 C CA . ILE A 1 289 ? 15.350 -4.364 -2.704 1.00 88.25 289 ILE A CA 1
ATOM 2309 C C . ILE A 1 289 ? 15.027 -5.858 -2.755 1.00 88.25 289 ILE A C 1
ATOM 2311 O O . ILE A 1 289 ? 14.343 -6.319 -3.673 1.00 88.25 289 ILE A O 1
ATOM 2315 N N . THR A 1 290 ? 15.514 -6.607 -1.772 1.00 88.31 290 THR A N 1
ATOM 2316 C CA . THR A 1 290 ? 15.261 -8.045 -1.620 1.00 88.31 290 THR A CA 1
ATOM 2317 C C . THR A 1 290 ? 14.206 -8.313 -0.548 1.00 88.31 290 THR A C 1
ATOM 2319 O O . THR A 1 290 ? 13.937 -7.447 0.290 1.00 88.31 290 THR A O 1
ATOM 2322 N N . GLU A 1 291 ? 13.613 -9.507 -0.577 1.00 78.25 291 GLU A N 1
ATOM 2323 C CA . GLU A 1 291 ? 12.846 -10.067 0.552 1.00 78.25 291 GLU A CA 1
ATOM 2324 C C . GLU A 1 291 ? 13.749 -10.757 1.585 1.00 78.25 291 GLU A C 1
ATOM 2326 O O . GLU A 1 291 ? 14.804 -11.331 1.199 1.00 78.25 291 GLU A O 1
#

pLDDT: mean 83.67, std 14.08, range [29.67, 96.69]

Sequence (291 aa):
MIPQSASTPSDPLATPLDQLLNHLRDLLGPEVITRLRQNPNLVLPYADETGSDSDWLRRGLQTILSTEDIKTVGDRVGQITRDLQRPLLQSIENLHWEQQEQKLAFQQLAEQKQTAETAREQAEIEGFRLRKEVANRLPTEQFVRLFFSRSDETGIRNLLLEAADSPTPDLPAFLTGFVGGWNHLRMNETAPAESPLDAVRQRHQALSKLLESIAGLYIPQRRTLLDQVAQWASDRFDDYVFVSPEETRQVDPAIHNLAGLEGHTVREGRSFAVIRRQSRTVVIYADIITE

Nearest PDB structures (foldseek):
  7e4g-assembly1_A  TM=3.606E-01  e=7.931E+00  Promethearchaeati archaeon
  6qk8-assembly1_A  TM=2.640E-01  e=5.134E+00  Saccharomyces cerevisiae S288C
  1o9d-assembly1_A-2  TM=2.448E-01  e=6.044E+00  Nicotiana tabacum
  8qt5-assembly3_F  TM=2.116E-01  e=8.373E+00  Arabidopsis thaliana